Protein AF-M3USG7-F1 (afdb_monomer_lite)

Radius of gyration: 19.28 Å; chains: 1; bounding box: 71×44×49 Å

Organism: NCBI:txid885319

Sequence (280 aa):
MKFLIFFIFWTWSYKVYQYPKKVILVLLPHQLPQWETQKDVYLQTYLDYYSLLKTMSTMLSFKIDIGISFPDFYSSVQLTETQTFLNQVQRHSISSVIISNESNTTRLLSDISSFQHKLKSYQFAISLTKTVKNKCLGNCDDKTLAQLSQQTQKLKQEIPSFHGLIALDYRRFNKNPINIILDDVFAHYYESTDNAIDIILQTAKDHQSLSASFDVSEFGNSMYFQNCGFLGNILNKAYQQNITVNFIVNRTHWILSENSQLFVRFLEMFKMCIDSFELI

pLDDT: mean 75.57, std 14.93, range [31.14, 93.25]

Secondary structure (DSSP, 8-state):
-----------------SS-SEEEEE--GGG-TTHHHHHHHHHHHHHHHHHHHHHHHHHHT--SEEEEEEEGGGTT-EEETTEEHHHHHHHTT-EEEEEE----HHHHHHHHHHHTTT-SSEEEEE--PBPTTS-BS----HHHHHHHHHHHHHHHHH-TTEEEEEES-HHHHHHS------SEEEPPTT--SHHHHHHHHHHHHHTT-SEEEEE-GGGGGSHHHHT-HHHHHHHHHHHHTT-EEEEEEE-HHHHHTT-HHHHHHHHHHHHHHHHHHHT-

Foldseek 3Di:
DDDDDDPPPPPPPPDADLFFAAEEEEEDQVLDPPCVPCVLVLLVVSVVVLVVLVVLCVVLVPNHAYAYEYELVQQQCDNDPPDGSLQVCQVVLGEYEYEALEQDLVVVVVSLVVCLVSHQAYEYEYFQDQDPVRNGSYDHDLVSQLVQQVVQVVCVVVRVRYPYYEYQDLVVCLVDLRQGAHQEYEHDQPDQDLVSLVSQLVSCVSNVYQEYEYEPAVVLPDPCLVVLVSVSSSSVVCVVSNHHYYYYHHCSVVVVVVDVPSVVSSSVSVSVSSVVSVVD

Structure (mmCIF, N/CA/C/O backbone):
data_AF-M3USG7-F1
#
_entry.id   AF-M3USG7-F1
#
loop_
_atom_site.group_PDB
_atom_site.id
_atom_site.type_symbol
_atom_site.label_atom_id
_atom_site.label_alt_id
_atom_site.label_comp_id
_atom_site.label_asym_id
_atom_site.label_entity_id
_atom_site.label_seq_id
_atom_site.pdbx_PDB_ins_code
_atom_site.Cartn_x
_atom_site.Cartn_y
_atom_site.Cartn_z
_atom_site.occupancy
_atom_site.B_iso_or_equiv
_atom_site.auth_seq_id
_atom_site.auth_comp_id
_atom_site.auth_asym_id
_atom_site.auth_atom_id
_atom_site.pdbx_PDB_model_num
ATOM 1 N N . MET A 1 1 ? -47.109 10.459 28.748 1.00 35.56 1 MET A N 1
ATOM 2 C CA . MET A 1 1 ? -46.148 10.742 27.658 1.00 35.56 1 MET A CA 1
ATOM 3 C C . MET A 1 1 ? -45.118 9.626 27.609 1.00 35.56 1 MET A C 1
ATOM 5 O O . MET A 1 1 ? -44.353 9.500 28.553 1.00 35.56 1 MET A O 1
ATOM 9 N N . LYS A 1 2 ? -45.126 8.786 26.566 1.00 31.14 2 LYS A N 1
ATOM 10 C CA . LYS A 1 2 ? -44.041 7.828 26.299 1.00 31.14 2 LYS A CA 1
ATOM 11 C C . LYS A 1 2 ? -43.105 8.471 25.276 1.00 31.14 2 LYS A C 1
ATOM 13 O O . LYS A 1 2 ? -43.540 8.758 24.166 1.00 31.14 2 LYS A O 1
ATOM 18 N N . PHE A 1 3 ? -41.864 8.738 25.671 1.00 34.44 3 PHE A N 1
ATOM 19 C CA . PHE A 1 3 ? -40.803 9.166 24.762 1.00 34.44 3 PHE A CA 1
ATOM 20 C C . PHE A 1 3 ? -40.373 7.958 23.922 1.00 34.44 3 PHE A C 1
ATOM 22 O O . PHE A 1 3 ? -39.821 7.000 24.460 1.00 34.44 3 PHE A O 1
ATOM 29 N N . LEU A 1 4 ? -40.655 7.986 22.619 1.00 33.16 4 LEU A N 1
ATOM 30 C CA . LEU A 1 4 ? -40.044 7.076 21.653 1.00 33.16 4 LEU A CA 1
ATOM 31 C C . LEU A 1 4 ? -38.731 7.719 21.193 1.00 33.16 4 LEU A C 1
ATOM 33 O O . LEU A 1 4 ? -38.747 8.738 20.505 1.00 33.16 4 LEU A O 1
ATOM 37 N N . ILE A 1 5 ? -37.598 7.148 21.595 1.00 42.31 5 ILE A N 1
ATOM 38 C CA . ILE A 1 5 ? -36.287 7.520 21.058 1.00 42.31 5 ILE A CA 1
ATOM 39 C C . ILE A 1 5 ? -36.105 6.733 19.758 1.00 42.31 5 ILE A C 1
ATOM 41 O O . ILE A 1 5 ? -35.917 5.518 19.780 1.00 42.31 5 ILE A O 1
ATOM 45 N N . PHE A 1 6 ? -36.197 7.422 18.620 1.00 34.28 6 PHE A N 1
ATOM 46 C CA . PHE A 1 6 ? -35.797 6.880 17.324 1.00 34.28 6 PHE A CA 1
ATOM 47 C C . PHE A 1 6 ? -34.267 6.866 17.253 1.00 34.28 6 PHE A C 1
ATOM 49 O O . PHE A 1 6 ? -33.635 7.902 17.053 1.00 34.28 6 PHE A O 1
ATOM 56 N N . PHE A 1 7 ? -33.664 5.689 17.408 1.00 34.84 7 PHE A N 1
ATOM 57 C CA . PHE A 1 7 ? -32.278 5.473 17.005 1.00 34.84 7 PHE A CA 1
ATOM 58 C C . PHE A 1 7 ? -32.235 5.402 15.478 1.00 34.84 7 PHE A C 1
ATOM 60 O O . PHE A 1 7 ? -32.532 4.368 14.881 1.00 34.84 7 PHE A O 1
ATOM 67 N N . ILE A 1 8 ? -31.887 6.514 14.832 1.00 36.91 8 ILE A N 1
ATOM 68 C CA . ILE A 1 8 ? -31.495 6.497 13.424 1.00 36.91 8 ILE A CA 1
ATOM 69 C C . ILE A 1 8 ? -30.095 5.881 13.382 1.00 36.91 8 ILE A C 1
ATOM 71 O O . ILE A 1 8 ? -29.097 6.562 13.612 1.00 36.91 8 ILE A O 1
ATOM 75 N N . PHE A 1 9 ? -30.016 4.577 13.115 1.00 34.72 9 PHE A N 1
ATOM 76 C CA . PHE A 1 9 ? -28.761 3.952 12.720 1.00 34.72 9 PHE A CA 1
ATOM 77 C C . PHE A 1 9 ? -28.384 4.502 11.342 1.00 34.72 9 PHE A C 1
ATOM 79 O O . PHE A 1 9 ? -28.921 4.083 10.320 1.00 34.72 9 PHE A O 1
ATOM 86 N N . TRP A 1 10 ? -27.466 5.468 11.311 1.00 32.91 10 TRP A N 1
ATOM 87 C CA . TRP A 1 10 ? -26.717 5.805 10.104 1.00 32.91 10 TRP A CA 1
ATOM 88 C C . TRP A 1 10 ? -25.809 4.615 9.777 1.00 32.91 10 TRP A C 1
ATOM 90 O O . TRP A 1 10 ? -24.640 4.574 10.155 1.00 32.91 10 TRP A O 1
ATOM 100 N N . THR A 1 11 ? -26.349 3.602 9.103 1.00 35.50 11 THR A N 1
ATOM 101 C CA . THR A 1 11 ? -25.512 2.600 8.449 1.00 35.50 11 THR A CA 1
ATOM 102 C C . THR A 1 11 ? -24.833 3.309 7.286 1.00 35.50 11 THR A C 1
ATOM 104 O O . THR A 1 11 ? -25.466 3.569 6.262 1.00 35.50 11 THR A O 1
ATOM 107 N N . TRP A 1 12 ? -23.560 3.675 7.443 1.00 37.16 12 TRP A N 1
ATOM 108 C CA . TRP A 1 12 ? -22.722 3.991 6.292 1.00 37.16 12 TRP A CA 1
ATOM 109 C C . TRP A 1 12 ? -22.790 2.781 5.361 1.00 37.16 12 TRP A C 1
ATOM 111 O O . TRP A 1 12 ? -22.301 1.706 5.702 1.00 37.16 12 TRP A O 1
ATOM 121 N N . SER A 1 13 ? -23.467 2.922 4.222 1.00 40.91 13 SER A N 1
ATOM 122 C CA . SER A 1 13 ? -23.524 1.867 3.219 1.00 40.91 13 SER A CA 1
ATOM 123 C C . SER A 1 13 ? -22.123 1.719 2.637 1.00 40.91 13 SER A C 1
ATOM 125 O O . SER A 1 13 ? -21.721 2.489 1.760 1.00 40.91 13 SER A O 1
ATOM 127 N N . TYR A 1 14 ? -21.351 0.777 3.166 1.00 49.16 14 TYR A N 1
ATOM 128 C CA . TYR A 1 14 ? -20.067 0.424 2.594 1.00 49.16 14 TYR A CA 1
ATOM 129 C C . TYR A 1 14 ? -20.336 -0.293 1.270 1.00 49.16 14 TYR A C 1
ATOM 131 O O . TYR A 1 14 ? -20.851 -1.409 1.248 1.00 49.16 14 TYR A O 1
ATOM 139 N N . LYS A 1 15 ? -20.078 0.391 0.152 1.00 57.06 15 LYS A N 1
ATOM 140 C CA . LYS A 1 15 ? -20.208 -0.209 -1.176 1.00 57.06 15 LYS A CA 1
ATOM 141 C C . LYS A 1 15 ? -18.967 -1.048 -1.447 1.00 57.06 15 LYS A C 1
ATOM 143 O O . LYS A 1 15 ? -17.874 -0.500 -1.559 1.00 57.06 15 LYS A O 1
ATOM 148 N N . VAL A 1 16 ? -19.163 -2.357 -1.541 1.00 58.47 16 VAL A N 1
ATOM 149 C CA . VAL A 1 16 ? -18.157 -3.297 -2.038 1.00 58.47 16 VAL A CA 1
ATOM 150 C C . VAL A 1 16 ? -18.291 -3.349 -3.552 1.00 58.47 16 VAL A C 1
ATOM 152 O O . VAL A 1 16 ? -19.398 -3.449 -4.084 1.00 58.47 16 VAL A O 1
ATOM 155 N N . TYR A 1 17 ? -17.162 -3.254 -4.239 1.00 65.62 17 TYR A N 1
ATOM 156 C CA . TYR A 1 17 ? -17.094 -3.218 -5.692 1.00 65.62 17 TYR A CA 1
ATOM 157 C C . TYR A 1 17 ? -16.457 -4.509 -6.216 1.00 65.62 17 TYR A C 1
ATOM 159 O O . TYR A 1 17 ? -15.566 -5.056 -5.573 1.00 65.62 17 TYR A O 1
ATOM 167 N N . GLN A 1 18 ? -16.878 -4.978 -7.394 1.00 73.44 18 GLN A N 1
ATOM 168 C CA . GLN A 1 18 ? -16.210 -6.079 -8.116 1.00 73.44 18 GLN A CA 1
ATOM 169 C C . GLN A 1 18 ? -14.931 -5.625 -8.843 1.00 73.44 18 GLN A C 1
ATOM 171 O O . GLN A 1 18 ? -14.376 -6.345 -9.666 1.00 73.44 18 GLN A O 1
ATOM 176 N N . TYR A 1 19 ? -14.447 -4.425 -8.531 1.00 76.31 19 TYR A N 1
ATOM 177 C CA . TYR A 1 19 ? -13.251 -3.815 -9.093 1.00 76.31 19 TYR A CA 1
ATOM 178 C C . TYR A 1 19 ? -12.378 -3.261 -7.955 1.00 76.31 19 TYR A C 1
ATOM 180 O O . TYR A 1 19 ? -12.887 -2.978 -6.863 1.00 76.31 19 TYR A O 1
ATOM 188 N N . PRO A 1 20 ? -11.059 -3.117 -8.168 1.00 82.50 20 PRO A N 1
ATOM 189 C CA . PRO A 1 20 ? -10.170 -2.607 -7.133 1.00 82.50 20 PRO A CA 1
ATOM 190 C C . PRO A 1 20 ? -10.472 -1.141 -6.815 1.00 82.50 20 PRO A C 1
ATOM 192 O O . PRO A 1 20 ? -10.669 -0.322 -7.709 1.00 82.50 20 PRO A O 1
ATOM 195 N N . LYS A 1 21 ? -10.446 -0.780 -5.533 1.00 85.75 21 LYS A N 1
ATOM 196 C CA . LYS A 1 21 ? -10.665 0.599 -5.082 1.00 85.75 21 LYS A CA 1
ATOM 197 C C . LYS A 1 21 ? -9.419 1.464 -5.229 1.00 85.75 21 LYS A C 1
ATOM 199 O O . LYS A 1 21 ? -9.538 2.640 -5.569 1.00 85.75 21 LYS A O 1
ATOM 204 N N . LYS A 1 22 ? -8.238 0.904 -4.951 1.00 87.81 22 LYS A N 1
ATOM 205 C CA . LYS A 1 22 ? -6.969 1.639 -4.961 1.00 87.81 22 LYS A CA 1
ATOM 206 C C . LYS A 1 22 ? -5.850 0.841 -5.620 1.00 87.81 22 LYS A C 1
ATOM 208 O O . LYS A 1 22 ? -5.755 -0.367 -5.423 1.00 87.81 22 LYS A O 1
ATOM 213 N N . VAL A 1 23 ? -4.959 1.536 -6.323 1.00 87.94 23 VAL A N 1
ATOM 214 C CA . VAL A 1 23 ? -3.619 1.052 -6.676 1.00 87.94 23 VAL A CA 1
ATOM 215 C C . VAL A 1 23 ? -2.588 1.781 -5.824 1.00 87.94 23 VAL A C 1
ATOM 217 O O . VAL A 1 23 ? -2.561 3.011 -5.763 1.00 87.94 23 VAL A O 1
ATOM 220 N N . ILE A 1 24 ? -1.730 1.020 -5.155 1.00 88.12 24 ILE A N 1
ATOM 221 C CA . ILE A 1 24 ? -0.694 1.527 -4.262 1.00 88.12 24 ILE A CA 1
ATOM 222 C C . ILE A 1 24 ? 0.658 1.191 -4.874 1.00 88.12 24 ILE A C 1
ATOM 224 O O . ILE A 1 24 ? 1.075 0.033 -4.889 1.00 88.12 24 ILE A O 1
ATOM 228 N N . LEU A 1 25 ? 1.353 2.212 -5.368 1.00 88.44 25 LEU A N 1
ATOM 229 C CA . LEU A 1 25 ? 2.747 2.062 -5.762 1.00 88.44 25 LEU A CA 1
ATOM 230 C C . LEU A 1 25 ? 3.586 1.928 -4.487 1.00 88.44 25 LEU A C 1
ATOM 232 O O . LEU A 1 25 ? 3.384 2.688 -3.547 1.00 88.44 25 LEU A O 1
ATOM 236 N N . VAL A 1 26 ? 4.498 0.967 -4.427 1.00 85.19 26 VAL A N 1
ATOM 237 C CA . VAL A 1 26 ? 5.338 0.727 -3.246 1.00 85.19 26 VAL A CA 1
ATOM 238 C C . VAL A 1 26 ? 6.809 0.875 -3.614 1.00 85.19 26 VAL A C 1
ATOM 240 O O . VAL A 1 26 ? 7.235 0.394 -4.665 1.00 85.19 26 VAL A O 1
ATOM 243 N N . LEU A 1 27 ? 7.593 1.479 -2.716 1.00 79.88 27 LEU A N 1
ATOM 244 C CA . LEU A 1 27 ? 9.053 1.500 -2.783 1.00 79.88 27 LEU A CA 1
ATOM 245 C C . LEU A 1 27 ? 9.665 0.976 -1.481 1.00 79.88 27 LEU A C 1
ATOM 247 O O . LEU A 1 27 ? 9.416 1.537 -0.413 1.00 79.88 27 LEU A O 1
ATOM 251 N N . LEU A 1 28 ? 10.496 -0.070 -1.568 1.00 72.12 28 LEU A N 1
ATOM 252 C CA . LEU A 1 28 ? 11.171 -0.663 -0.410 1.00 72.12 28 LEU A CA 1
ATOM 253 C C . LEU A 1 28 ? 12.713 -0.604 -0.540 1.00 72.12 28 LEU A C 1
ATOM 255 O O . LEU A 1 28 ? 13.277 -1.190 -1.462 1.00 72.12 28 LEU A O 1
ATOM 259 N N . PRO A 1 29 ? 13.423 0.025 0.416 1.00 56.59 29 PRO A N 1
ATOM 260 C CA . PRO A 1 29 ? 14.855 0.351 0.320 1.00 56.59 29 PRO A CA 1
ATOM 261 C C . PRO A 1 29 ? 15.771 -0.855 0.361 1.00 56.59 29 PRO A C 1
ATOM 263 O O . PRO A 1 29 ? 16.822 -0.858 -0.267 1.00 56.59 29 PRO A O 1
ATOM 266 N N . HIS A 1 30 ? 15.401 -1.882 1.129 1.00 58.00 30 HIS A N 1
ATOM 267 C CA . HIS A 1 30 ? 16.265 -3.034 1.400 1.00 58.00 30 HIS A CA 1
ATOM 268 C C . HIS A 1 30 ? 16.524 -3.908 0.162 1.00 58.00 30 HIS A C 1
ATOM 270 O O . HIS A 1 30 ? 17.233 -4.907 0.254 1.00 58.00 30 HIS A O 1
ATOM 276 N N . GLN A 1 31 ? 15.950 -3.529 -0.977 1.00 61.31 31 GLN A N 1
ATOM 277 C CA . GLN A 1 31 ? 16.103 -4.180 -2.266 1.00 61.31 31 GLN A CA 1
ATOM 278 C C . GLN A 1 31 ? 16.852 -3.300 -3.291 1.00 61.31 31 GLN A C 1
ATOM 280 O O . GLN A 1 31 ? 17.130 -3.783 -4.383 1.00 61.31 31 GLN A O 1
ATOM 285 N N . LEU A 1 32 ? 17.203 -2.044 -2.970 1.00 71.25 32 LEU A N 1
ATOM 286 C CA . LEU A 1 32 ? 17.876 -1.132 -3.904 1.00 71.25 32 LEU A CA 1
ATOM 287 C C . LEU A 1 32 ? 19.402 -1.114 -3.665 1.00 71.25 32 LEU A C 1
ATOM 289 O O . LEU A 1 32 ? 19.845 -0.749 -2.571 1.00 71.25 32 LEU A O 1
ATOM 293 N N . PRO A 1 33 ? 20.232 -1.498 -4.654 1.00 78.69 33 PRO A N 1
ATOM 294 C CA . PRO A 1 33 ? 21.679 -1.390 -4.558 1.00 78.69 33 PRO A CA 1
ATOM 295 C C . PRO A 1 33 ? 22.071 0.085 -4.458 1.00 78.69 33 PRO A C 1
ATOM 297 O O . PRO A 1 33 ? 21.367 0.954 -4.950 1.00 78.69 33 PRO A O 1
ATOM 300 N N . GLN A 1 34 ? 23.198 0.378 -3.805 1.00 84.38 34 GLN A N 1
ATOM 301 C CA . GLN A 1 34 ? 23.750 1.741 -3.737 1.00 84.38 34 GLN A CA 1
ATOM 302 C C . GLN A 1 34 ? 22.799 2.808 -3.146 1.00 84.38 34 GLN A C 1
ATOM 304 O O . GLN A 1 34 ? 23.004 3.998 -3.377 1.00 84.38 34 GLN A O 1
ATOM 309 N N . TRP A 1 35 ? 21.800 2.408 -2.341 1.00 84.50 35 TRP A N 1
ATOM 310 C CA . TRP A 1 35 ? 20.831 3.318 -1.709 1.00 84.50 35 TRP A CA 1
ATOM 311 C C . TRP A 1 35 ? 21.485 4.551 -1.069 1.00 84.50 35 TRP A C 1
ATOM 313 O O . TRP A 1 35 ? 21.070 5.673 -1.338 1.00 84.50 35 TRP A O 1
ATOM 323 N N . GLU A 1 36 ? 22.545 4.367 -0.280 1.00 84.44 36 GLU A N 1
ATOM 324 C CA . GLU A 1 36 ? 23.211 5.471 0.428 1.00 84.44 36 GLU A CA 1
ATOM 325 C C . GLU A 1 36 ? 23.701 6.591 -0.501 1.00 84.44 36 GLU A C 1
ATOM 327 O O . GLU A 1 36 ? 23.676 7.761 -0.121 1.00 84.44 36 GLU A O 1
ATOM 332 N N . THR A 1 37 ? 24.102 6.236 -1.723 1.00 87.56 37 THR A N 1
ATOM 333 C CA . THR A 1 37 ? 24.668 7.153 -2.722 1.00 87.56 37 THR A CA 1
ATOM 334 C C . THR A 1 37 ? 23.695 7.548 -3.833 1.00 87.56 37 THR A C 1
ATOM 336 O O . THR A 1 37 ? 24.055 8.390 -4.646 1.00 87.56 37 THR A O 1
ATOM 339 N N . GLN A 1 38 ? 22.518 6.921 -3.926 1.00 86.81 38 GLN A N 1
ATOM 340 C CA . GLN A 1 38 ? 21.562 7.098 -5.038 1.00 86.81 38 GLN A CA 1
ATOM 341 C C . GLN A 1 38 ? 20.112 7.338 -4.570 1.00 86.81 38 GLN A C 1
ATOM 343 O O . GLN A 1 38 ? 19.181 7.343 -5.374 1.00 86.81 38 GLN A O 1
ATOM 348 N N . LYS A 1 39 ? 19.881 7.497 -3.260 1.00 87.31 39 LYS A N 1
ATOM 349 C CA . LYS A 1 39 ? 18.538 7.644 -2.669 1.00 87.31 39 LYS A CA 1
ATOM 350 C C . LYS A 1 39 ? 17.704 8.763 -3.290 1.00 87.31 39 LYS A C 1
ATOM 352 O O . LYS A 1 39 ? 16.506 8.581 -3.467 1.00 87.31 39 LYS A O 1
ATOM 357 N N . ASP A 1 40 ? 18.309 9.896 -3.616 1.00 87.12 40 ASP A N 1
ATOM 358 C CA . ASP A 1 40 ? 17.653 11.039 -4.253 1.00 87.12 40 ASP A CA 1
ATOM 359 C C . ASP A 1 40 ? 17.150 10.678 -5.655 1.00 87.12 40 ASP A C 1
ATOM 361 O O . ASP A 1 40 ? 15.969 10.873 -5.948 1.00 87.12 40 ASP A O 1
ATOM 365 N N . VAL A 1 41 ? 17.995 10.042 -6.471 1.00 87.12 41 VAL A N 1
ATOM 366 C CA . VAL A 1 41 ? 17.634 9.558 -7.812 1.00 87.12 41 VAL A CA 1
ATOM 367 C C . VAL A 1 41 ? 16.508 8.527 -7.734 1.00 87.12 41 VAL A C 1
ATOM 369 O O . VAL A 1 41 ? 15.524 8.625 -8.471 1.00 87.12 41 VAL A O 1
ATOM 372 N N . TYR A 1 42 ? 16.600 7.559 -6.817 1.00 88.00 42 TYR A N 1
ATOM 373 C CA . TYR A 1 42 ? 15.567 6.532 -6.655 1.00 88.00 42 TYR A CA 1
ATOM 374 C C . TYR A 1 42 ? 14.227 7.107 -6.204 1.00 88.00 42 TYR A C 1
ATOM 376 O O . TYR A 1 42 ? 13.184 6.727 -6.739 1.00 88.00 42 TYR A O 1
ATOM 384 N N . LEU A 1 43 ? 14.241 8.029 -5.242 1.00 89.38 43 LEU A N 1
ATOM 385 C CA . LEU A 1 43 ? 13.025 8.661 -4.742 1.00 89.38 43 LEU A CA 1
ATOM 386 C C . LEU A 1 43 ? 12.401 9.602 -5.775 1.00 89.38 43 LEU A C 1
ATOM 388 O O . LEU A 1 43 ? 11.177 9.625 -5.894 1.00 89.38 43 LEU A O 1
ATOM 392 N N . GLN A 1 44 ? 13.208 10.326 -6.554 1.00 88.19 44 GLN A N 1
ATOM 393 C CA . GLN A 1 44 ? 12.700 11.146 -7.653 1.00 88.19 44 GLN A CA 1
ATOM 394 C C . GLN A 1 44 ? 12.071 10.270 -8.741 1.00 88.19 44 GLN A C 1
ATOM 396 O O . GLN A 1 44 ? 10.914 10.471 -9.099 1.00 88.19 44 GLN A O 1
ATOM 401 N N . THR A 1 45 ? 12.777 9.220 -9.166 1.00 87.00 45 THR A N 1
ATOM 402 C CA . THR A 1 45 ? 12.269 8.241 -10.138 1.00 87.00 45 THR A CA 1
ATOM 403 C C . THR A 1 45 ? 10.942 7.643 -9.668 1.00 87.00 45 THR A C 1
ATOM 405 O O . THR A 1 45 ? 9.992 7.514 -10.436 1.00 87.00 45 THR A O 1
ATOM 408 N N . TYR A 1 46 ? 10.830 7.313 -8.382 1.00 88.81 46 TYR A N 1
ATOM 409 C CA . TYR A 1 46 ? 9.594 6.810 -7.793 1.00 88.81 46 TYR A CA 1
ATOM 410 C C . TYR A 1 46 ? 8.416 7.794 -7.905 1.00 88.81 46 TYR A C 1
ATOM 412 O O . TYR A 1 46 ? 7.307 7.380 -8.257 1.00 88.81 46 TYR A O 1
ATOM 420 N N . LEU A 1 47 ? 8.648 9.090 -7.674 1.00 89.06 47 LEU A N 1
ATOM 421 C CA . LEU A 1 47 ? 7.634 10.137 -7.860 1.00 89.06 47 LEU A CA 1
ATOM 422 C C . LEU A 1 47 ? 7.258 10.332 -9.335 1.00 89.06 47 LEU A C 1
ATOM 424 O O . LEU A 1 47 ? 6.084 10.575 -9.641 1.00 89.06 47 LEU A O 1
ATOM 428 N N . ASP A 1 48 ? 8.212 10.172 -10.250 1.00 86.88 48 ASP A N 1
ATOM 429 C CA . ASP A 1 48 ? 7.959 10.234 -11.690 1.00 86.88 48 ASP A CA 1
ATOM 430 C C . ASP A 1 48 ? 7.047 9.075 -12.128 1.00 86.88 48 ASP A C 1
ATOM 432 O O . ASP A 1 48 ? 6.073 9.281 -12.854 1.00 86.88 48 ASP A O 1
ATOM 436 N N . TYR A 1 49 ? 7.274 7.865 -11.604 1.00 85.75 49 TYR A N 1
ATOM 437 C CA . TYR A 1 49 ? 6.405 6.709 -11.851 1.00 85.75 49 TYR A CA 1
ATOM 438 C C . TYR A 1 49 ? 5.011 6.852 -11.246 1.00 85.75 49 TYR A C 1
ATOM 440 O O . TYR A 1 49 ? 4.032 6.458 -11.881 1.00 85.75 49 TYR A O 1
ATOM 448 N N . TYR A 1 50 ? 4.892 7.437 -10.053 1.00 89.06 50 TYR A N 1
ATOM 449 C CA . TYR A 1 50 ? 3.583 7.803 -9.512 1.00 89.06 50 TYR A CA 1
ATOM 450 C C . TYR A 1 50 ? 2.860 8.791 -10.442 1.00 89.06 50 TYR A C 1
ATOM 452 O O . TYR A 1 50 ? 1.675 8.619 -10.732 1.00 89.06 50 TYR A O 1
ATOM 460 N N . SER A 1 51 ? 3.569 9.802 -10.946 1.00 87.94 51 SER A N 1
ATOM 461 C CA . SER A 1 51 ? 3.003 10.804 -11.855 1.00 87.94 51 SER A CA 1
ATOM 462 C C . SER A 1 51 ? 2.563 10.184 -13.183 1.00 87.94 51 SER A C 1
ATOM 464 O O . SER A 1 51 ? 1.486 10.509 -13.690 1.00 87.94 51 SER A O 1
ATOM 466 N N . LEU A 1 52 ? 3.342 9.235 -13.710 1.00 85.19 52 LEU A N 1
ATOM 467 C CA . LEU A 1 52 ? 2.979 8.435 -14.876 1.00 85.19 52 LEU A CA 1
ATOM 468 C C . LEU A 1 52 ? 1.724 7.596 -14.610 1.00 85.19 52 LEU A C 1
ATOM 470 O O . LEU A 1 52 ? 0.775 7.677 -15.384 1.00 85.19 52 LEU A O 1
ATOM 474 N N . LEU A 1 53 ? 1.675 6.858 -13.496 1.00 85.19 53 LEU A N 1
ATOM 475 C CA . LEU A 1 53 ? 0.512 6.058 -13.099 1.00 85.19 53 LEU A CA 1
ATOM 476 C C . LEU A 1 53 ? -0.749 6.924 -12.971 1.00 85.19 53 LEU A C 1
ATOM 478 O O . LEU A 1 53 ? -1.802 6.563 -13.491 1.00 85.19 53 LEU A O 1
ATOM 482 N N . LYS A 1 54 ? -0.639 8.104 -12.351 1.00 87.12 54 LYS A N 1
ATOM 483 C CA . LYS A 1 54 ? -1.737 9.076 -12.235 1.00 87.12 54 LYS A CA 1
ATOM 484 C C . LYS A 1 54 ? -2.210 9.595 -13.589 1.00 87.12 54 LYS A C 1
ATOM 486 O O . LYS A 1 54 ? -3.415 9.703 -13.828 1.00 87.12 54 LYS A O 1
ATOM 491 N N . THR A 1 55 ? -1.273 9.894 -14.481 1.00 86.00 55 THR A N 1
ATOM 492 C CA . THR A 1 55 ? -1.581 10.370 -15.834 1.00 86.00 55 THR A CA 1
ATOM 493 C C . THR A 1 55 ? -2.280 9.280 -16.634 1.00 86.00 55 THR A C 1
ATOM 495 O O . THR A 1 55 ? -3.366 9.510 -17.158 1.00 86.00 55 THR A O 1
ATOM 498 N N . MET A 1 56 ? -1.719 8.069 -16.646 1.00 79.81 56 MET A N 1
ATOM 499 C CA . MET A 1 56 ? -2.310 6.915 -17.319 1.00 79.81 56 MET A CA 1
ATOM 500 C C . MET A 1 56 ? -3.678 6.575 -16.744 1.00 79.81 56 MET A C 1
ATOM 502 O O . MET A 1 56 ? -4.600 6.327 -17.501 1.00 79.81 56 MET A O 1
ATOM 506 N N . SER A 1 57 ? -3.865 6.655 -15.430 1.00 79.81 57 SER A N 1
ATOM 507 C CA . SER A 1 57 ? -5.175 6.461 -14.808 1.00 79.81 57 SER A CA 1
ATOM 508 C C . SER A 1 57 ? -6.216 7.462 -15.252 1.00 79.81 57 SER A C 1
ATOM 510 O O . SER A 1 57 ? -7.368 7.088 -15.450 1.00 79.81 57 SER A O 1
ATOM 512 N N . THR A 1 58 ? -5.816 8.713 -15.453 1.00 82.12 58 THR A N 1
ATOM 513 C CA . THR A 1 58 ? -6.715 9.730 -15.998 1.00 82.12 58 THR A CA 1
ATOM 514 C C . THR A 1 58 ? -7.020 9.445 -17.469 1.00 82.12 58 THR A C 1
ATOM 516 O O . THR A 1 58 ? -8.181 9.429 -17.858 1.00 82.12 58 THR A O 1
ATOM 519 N N . MET A 1 59 ? -5.995 9.161 -18.279 1.00 76.81 59 MET A N 1
ATOM 520 C CA . MET A 1 59 ? -6.142 8.907 -19.720 1.00 76.81 59 MET A CA 1
ATOM 521 C C . MET A 1 59 ? -6.952 7.646 -20.017 1.00 76.81 59 MET A C 1
ATOM 523 O O . MET A 1 59 ? -7.786 7.633 -20.916 1.00 76.81 59 MET A O 1
ATOM 527 N N . LEU A 1 60 ? -6.717 6.591 -19.246 1.00 68.69 60 LEU A N 1
ATOM 528 C CA . LEU A 1 60 ? -7.397 5.312 -19.371 1.00 68.69 60 LEU A CA 1
ATOM 529 C C . LEU A 1 60 ? -8.763 5.335 -18.666 1.00 68.69 60 LEU A C 1
ATOM 531 O O . LEU A 1 60 ? -9.558 4.432 -18.872 1.00 68.69 60 LEU A O 1
ATOM 535 N N . SER A 1 61 ? -9.102 6.374 -17.897 1.00 70.62 61 SER A N 1
ATOM 536 C CA . SER A 1 61 ? -10.348 6.447 -17.115 1.00 70.62 61 SER A CA 1
ATOM 537 C C . SER A 1 61 ? -10.480 5.336 -16.064 1.00 70.62 61 SER A C 1
ATOM 539 O O . SER A 1 61 ? -11.553 4.766 -15.875 1.00 70.62 61 SER A O 1
ATOM 541 N N . PHE A 1 62 ? -9.393 5.023 -15.353 1.00 69.25 62 PHE A N 1
ATOM 542 C CA . PHE A 1 62 ? -9.469 4.192 -14.150 1.00 69.25 62 PHE A CA 1
ATOM 543 C C . PHE A 1 62 ? -10.327 4.899 -13.092 1.00 69.25 62 PHE A C 1
ATOM 545 O O . PHE A 1 62 ? -9.970 5.979 -12.622 1.00 69.25 62 PHE A O 1
ATOM 552 N N . LYS A 1 63 ? -11.424 4.273 -12.657 1.00 76.12 63 LYS A N 1
ATOM 553 C CA . LYS A 1 63 ? -12.201 4.705 -11.479 1.00 76.12 63 LYS A CA 1
ATOM 554 C C . LYS A 1 63 ? -11.553 4.211 -10.178 1.00 76.12 63 LYS A C 1
ATOM 556 O O . LYS A 1 63 ? -12.219 3.634 -9.324 1.00 76.12 63 LYS A O 1
ATOM 561 N N . ILE A 1 64 ? -10.240 4.387 -10.065 1.00 80.19 64 ILE A N 1
ATOM 562 C CA . ILE A 1 64 ? -9.413 3.795 -9.013 1.00 80.19 64 ILE A CA 1
ATOM 563 C C . ILE A 1 64 ? -8.569 4.896 -8.382 1.00 80.19 64 ILE A C 1
ATOM 565 O O . ILE A 1 64 ? -7.954 5.699 -9.084 1.00 80.19 64 ILE A O 1
ATOM 569 N N . ASP A 1 65 ? -8.506 4.915 -7.055 1.00 86.12 65 ASP A N 1
ATOM 570 C CA . ASP A 1 65 ? -7.620 5.820 -6.334 1.00 86.12 65 ASP A CA 1
ATOM 571 C C . ASP A 1 65 ? -6.159 5.393 -6.516 1.00 86.12 65 ASP A C 1
ATOM 573 O O . ASP A 1 65 ? -5.830 4.208 -6.488 1.00 86.12 65 ASP A O 1
ATOM 577 N N . ILE A 1 66 ? -5.243 6.352 -6.639 1.00 88.12 66 ILE A N 1
ATOM 578 C CA . ILE A 1 66 ? -3.807 6.057 -6.686 1.00 88.12 66 ILE A CA 1
ATOM 579 C C . ILE A 1 66 ? -3.142 6.602 -5.437 1.00 88.12 66 ILE A C 1
ATOM 581 O O . ILE A 1 66 ? -3.310 7.768 -5.073 1.00 88.12 66 ILE A O 1
ATOM 585 N N . GLY A 1 67 ? -2.350 5.755 -4.792 1.00 90.50 67 GLY A N 1
ATOM 586 C CA . GLY A 1 67 ? -1.492 6.161 -3.695 1.00 90.50 67 GLY A CA 1
ATOM 587 C C . GLY A 1 67 ? -0.073 5.643 -3.827 1.00 90.50 67 GLY A C 1
ATOM 588 O O . GLY A 1 67 ? 0.258 4.869 -4.724 1.00 90.50 67 GLY A O 1
ATOM 589 N N . ILE A 1 68 ? 0.748 6.070 -2.878 1.00 91.19 68 ILE A N 1
ATOM 590 C CA . ILE A 1 68 ? 2.101 5.559 -2.685 1.00 91.19 68 ILE A CA 1
ATOM 591 C C . ILE A 1 68 ? 2.225 4.922 -1.308 1.00 91.19 68 ILE A C 1
ATOM 593 O O . ILE A 1 68 ? 1.507 5.285 -0.376 1.00 91.19 68 ILE A O 1
ATOM 597 N N . SER A 1 69 ? 3.177 4.015 -1.159 1.00 88.88 69 SER A N 1
ATOM 598 C CA . SER A 1 69 ? 3.623 3.512 0.129 1.00 88.88 69 SER A CA 1
ATOM 599 C C . SER A 1 69 ? 5.132 3.606 0.244 1.00 88.88 69 SER A C 1
ATOM 601 O O . SER A 1 69 ? 5.857 3.331 -0.715 1.00 88.88 69 SER A O 1
ATOM 603 N N . PHE A 1 70 ? 5.610 4.036 1.406 1.00 86.75 70 PHE A N 1
ATOM 604 C CA . PHE A 1 70 ? 7.031 4.239 1.637 1.00 86.75 70 PHE A CA 1
ATOM 605 C C . PHE A 1 70 ? 7.382 4.160 3.128 1.00 86.75 70 PHE A C 1
ATOM 607 O O . PHE A 1 70 ? 6.551 4.522 3.963 1.00 86.75 70 PHE A O 1
ATOM 614 N N . PRO A 1 71 ? 8.606 3.726 3.480 1.00 85.62 71 PRO A N 1
ATOM 615 C CA . PRO A 1 71 ? 9.110 3.803 4.845 1.00 85.62 71 PRO A CA 1
ATOM 616 C C . PRO A 1 71 ? 9.155 5.222 5.406 1.00 85.62 71 PRO A C 1
ATOM 618 O O . PRO A 1 71 ? 9.582 6.151 4.723 1.00 85.62 71 PRO A O 1
ATOM 621 N N . ASP A 1 72 ? 8.787 5.372 6.673 1.00 85.25 72 ASP A N 1
ATOM 622 C CA . ASP A 1 72 ? 8.802 6.631 7.424 1.00 85.25 72 ASP A CA 1
ATOM 623 C C . ASP A 1 72 ? 10.106 7.428 7.262 1.00 85.25 72 ASP A C 1
ATOM 625 O O . ASP A 1 72 ? 10.061 8.636 7.021 1.00 85.25 72 ASP A O 1
ATOM 629 N N . PHE A 1 73 ? 11.258 6.764 7.288 1.00 84.81 73 PHE A N 1
ATOM 630 C CA . PHE A 1 73 ? 12.567 7.400 7.167 1.00 84.81 73 PHE A CA 1
ATOM 631 C C . PHE A 1 73 ? 12.848 8.022 5.792 1.00 84.81 73 PHE A C 1
ATOM 633 O O . PHE A 1 73 ? 13.757 8.841 5.677 1.00 84.81 73 PHE A O 1
ATOM 640 N N . TYR A 1 74 ? 12.078 7.694 4.748 1.00 88.06 74 TYR A N 1
ATOM 641 C CA . TYR A 1 74 ? 12.170 8.414 3.473 1.00 88.06 74 TYR A CA 1
ATOM 642 C C . TYR A 1 74 ? 11.666 9.846 3.597 1.00 88.06 74 TYR A C 1
ATOM 644 O O . TYR A 1 74 ? 12.133 10.719 2.874 1.00 88.06 74 TYR A O 1
ATOM 652 N N . SER A 1 75 ? 10.753 10.107 4.534 1.00 89.31 75 SER A N 1
ATOM 653 C CA . SER A 1 75 ? 10.092 11.403 4.694 1.00 89.31 75 SER A CA 1
ATOM 654 C C . SER A 1 75 ? 11.073 12.566 4.839 1.00 89.31 75 SER A C 1
ATOM 656 O O . SER A 1 75 ? 10.809 13.653 4.332 1.00 89.31 75 SER A O 1
ATOM 658 N N . SER A 1 76 ? 12.197 12.344 5.525 1.00 90.12 76 SER A N 1
ATOM 659 C CA . SER A 1 76 ? 13.207 13.365 5.814 1.00 90.12 76 SER A CA 1
ATOM 660 C C . SER A 1 76 ? 14.345 13.425 4.793 1.00 90.12 76 SER A C 1
ATOM 662 O O . SER A 1 76 ? 15.201 14.303 4.905 1.00 90.12 76 SER A O 1
ATOM 664 N N . VAL A 1 77 ? 14.377 12.533 3.796 1.00 91.06 77 VAL A N 1
ATOM 665 C CA . VAL A 1 77 ? 15.422 12.550 2.764 1.00 91.06 77 VAL A CA 1
ATOM 666 C C . VAL A 1 77 ? 15.276 13.818 1.927 1.00 91.06 77 VAL A C 1
ATOM 668 O O . VAL A 1 77 ? 14.207 14.092 1.382 1.00 91.06 77 VAL A O 1
ATOM 671 N N . GLN A 1 78 ? 16.352 14.598 1.835 1.00 91.69 78 GLN A N 1
ATOM 672 C CA . GLN A 1 78 ? 16.428 15.769 0.966 1.00 91.69 78 GLN A CA 1
ATOM 673 C C . GLN A 1 78 ? 16.577 15.320 -0.490 1.00 91.69 78 GLN A C 1
ATOM 675 O O . GLN A 1 78 ? 17.451 14.512 -0.795 1.00 91.69 78 GLN A O 1
ATOM 680 N N . LEU A 1 79 ? 15.712 15.836 -1.365 1.00 87.38 79 LEU A N 1
ATOM 681 C CA . LEU A 1 79 ? 15.802 15.645 -2.820 1.00 87.38 79 LEU A CA 1
ATOM 682 C C . LEU A 1 79 ? 16.420 16.868 -3.506 1.00 87.38 79 LEU A C 1
ATOM 684 O O . LEU A 1 79 ? 17.033 16.756 -4.559 1.00 87.38 79 LEU A O 1
ATOM 688 N N . THR A 1 80 ? 16.253 18.043 -2.900 1.00 85.56 80 THR A N 1
ATOM 689 C CA . THR A 1 80 ? 16.914 19.293 -3.285 1.00 85.56 80 THR A CA 1
ATOM 690 C C . THR A 1 80 ? 17.355 20.031 -2.022 1.00 85.56 80 THR A C 1
ATOM 692 O O . THR A 1 80 ? 16.969 19.652 -0.914 1.00 85.56 80 THR A O 1
ATOM 695 N N . GLU A 1 81 ? 18.103 21.127 -2.173 1.00 84.06 81 GLU A N 1
ATOM 696 C CA . GLU A 1 81 ? 18.551 21.967 -1.048 1.00 84.06 81 GLU A CA 1
ATOM 697 C C . GLU A 1 81 ? 17.402 22.473 -0.157 1.00 84.06 81 GLU A C 1
ATOM 699 O O . GLU A 1 81 ? 17.607 22.769 1.018 1.00 84.06 81 GLU A O 1
ATOM 704 N N . THR A 1 82 ? 16.183 22.570 -0.699 1.00 85.81 82 THR A N 1
ATOM 705 C CA . THR A 1 82 ? 15.030 23.170 -0.008 1.00 85.81 82 THR A CA 1
ATOM 706 C C . THR A 1 82 ? 13.859 22.214 0.200 1.00 85.81 82 THR A C 1
ATOM 708 O O . THR A 1 82 ? 12.898 22.580 0.877 1.00 85.81 82 THR A O 1
ATOM 711 N N . GLN A 1 83 ? 13.889 21.006 -0.373 1.00 89.00 83 GLN A N 1
ATOM 712 C CA . GLN A 1 83 ? 12.732 20.108 -0.375 1.00 89.00 83 GLN A CA 1
ATOM 713 C C . GLN A 1 83 ? 13.104 18.690 0.050 1.00 89.00 83 GLN A C 1
ATOM 715 O O . GLN A 1 83 ? 13.985 18.046 -0.523 1.00 89.00 83 GLN A O 1
ATOM 720 N N . THR A 1 84 ? 12.366 18.185 1.039 1.00 93.25 84 THR A N 1
ATOM 721 C CA . THR A 1 84 ? 12.378 16.764 1.400 1.00 93.25 84 THR A CA 1
ATOM 722 C C . THR A 1 84 ? 11.418 15.969 0.520 1.00 93.25 84 THR A C 1
ATOM 724 O O . THR A 1 84 ? 10.508 16.527 -0.102 1.00 93.25 84 THR A O 1
ATOM 727 N N . PHE A 1 85 ? 11.568 14.647 0.516 1.00 92.81 85 PHE A N 1
ATOM 728 C CA . PHE A 1 85 ? 10.623 13.736 -0.122 1.00 92.81 85 PHE A CA 1
ATOM 729 C C . PHE A 1 85 ? 9.187 13.971 0.368 1.00 92.81 85 PHE A C 1
ATOM 731 O O . PHE A 1 85 ? 8.267 14.094 -0.442 1.00 92.81 85 PHE A O 1
ATOM 738 N N . LEU A 1 86 ? 8.986 14.142 1.682 1.00 92.88 86 LEU A N 1
ATOM 739 C CA . LEU A 1 86 ? 7.657 14.400 2.237 1.00 92.88 86 LEU A CA 1
ATOM 740 C C . LEU A 1 86 ? 7.049 15.709 1.717 1.00 92.88 86 LEU A C 1
ATOM 742 O O . LEU A 1 86 ? 5.843 15.760 1.473 1.00 92.88 86 LEU A O 1
ATOM 746 N N . ASN A 1 87 ? 7.863 16.750 1.498 1.00 92.62 87 ASN A N 1
ATOM 747 C CA . ASN A 1 87 ? 7.373 18.000 0.913 1.00 92.62 87 ASN A CA 1
ATOM 748 C C . ASN A 1 87 ? 6.810 17.782 -0.500 1.00 92.62 87 ASN A C 1
ATOM 750 O O . ASN A 1 87 ? 5.779 18.371 -0.829 1.00 92.62 87 ASN A O 1
ATOM 754 N N . GLN A 1 88 ? 7.432 16.922 -1.316 1.00 90.44 88 GLN A N 1
ATOM 755 C CA . GLN A 1 88 ? 6.898 16.590 -2.643 1.00 90.44 88 GLN A CA 1
ATOM 756 C C . GLN A 1 88 ? 5.581 15.823 -2.540 1.00 90.44 88 GLN A C 1
ATOM 758 O O . GLN A 1 88 ? 4.591 16.194 -3.174 1.00 90.44 88 GLN A O 1
ATOM 763 N N . VAL A 1 89 ? 5.534 14.796 -1.689 1.00 92.06 89 VAL A N 1
ATOM 764 C CA . VAL A 1 89 ? 4.321 13.997 -1.456 1.00 92.06 89 VAL A CA 1
ATOM 765 C C . VAL A 1 89 ? 3.148 14.889 -1.030 1.00 92.06 89 VAL A C 1
ATOM 767 O O . VAL A 1 89 ? 2.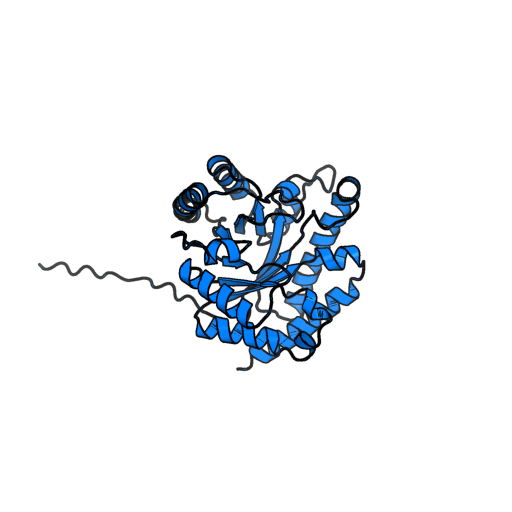045 14.789 -1.578 1.00 92.06 89 VAL A O 1
ATOM 770 N N . GLN A 1 90 ? 3.399 15.823 -0.109 1.00 90.88 90 GLN A N 1
ATOM 771 C CA . GLN A 1 90 ? 2.420 16.811 0.339 1.00 90.88 90 GLN A CA 1
ATOM 772 C C . GLN A 1 90 ? 1.952 17.718 -0.802 1.00 90.88 90 GLN A C 1
ATOM 774 O O . GLN A 1 90 ? 0.745 17.891 -0.999 1.00 90.88 90 GLN A O 1
ATOM 779 N N . ARG A 1 91 ? 2.890 18.293 -1.565 1.00 87.44 91 ARG A N 1
ATOM 780 C CA . ARG A 1 91 ? 2.597 19.219 -2.668 1.00 87.44 91 ARG A CA 1
ATOM 781 C C . ARG A 1 91 ? 1.669 18.586 -3.703 1.00 87.44 91 ARG A C 1
ATOM 783 O O . ARG A 1 91 ? 0.732 19.232 -4.166 1.00 87.44 91 ARG A O 1
ATOM 790 N N . HIS A 1 92 ? 1.881 17.310 -4.008 1.00 83.75 92 HIS A N 1
ATOM 791 C CA . HIS A 1 92 ? 1.066 16.556 -4.958 1.00 83.75 92 HIS A CA 1
ATOM 792 C C . HIS A 1 92 ? -0.215 15.961 -4.353 1.00 83.75 92 HIS A C 1
ATOM 794 O O . HIS A 1 92 ? -0.993 15.340 -5.081 1.00 83.75 92 HIS A O 1
ATOM 800 N N . SER A 1 93 ? -0.468 16.187 -3.054 1.00 85.94 93 SER A N 1
ATOM 801 C CA . SER A 1 93 ? -1.647 15.694 -2.327 1.00 85.94 93 SER A CA 1
ATOM 802 C C . SER A 1 93 ? -1.851 14.183 -2.495 1.00 85.94 93 SER A C 1
ATOM 804 O O . SER A 1 93 ? -2.966 13.724 -2.733 1.00 85.94 93 SER A O 1
ATOM 806 N N . ILE A 1 94 ? -0.762 13.416 -2.425 1.00 87.94 94 ILE A N 1
ATOM 807 C CA . ILE A 1 94 ? -0.774 11.977 -2.703 1.00 87.94 94 ILE A CA 1
ATOM 808 C C . ILE A 1 94 ? -1.320 11.210 -1.491 1.00 87.94 94 ILE A C 1
ATOM 810 O O . ILE A 1 94 ? -0.806 11.366 -0.380 1.00 87.94 94 ILE A O 1
ATOM 814 N N . SER A 1 95 ? -2.320 10.343 -1.695 1.00 89.88 95 SER A N 1
ATOM 815 C CA . SER A 1 95 ? -2.758 9.408 -0.649 1.00 89.88 95 SER A CA 1
ATOM 816 C C . SER A 1 95 ? -1.618 8.450 -0.316 1.00 89.88 95 SER A C 1
ATOM 818 O O . SER A 1 95 ? -1.102 7.764 -1.200 1.00 89.88 95 SER A O 1
ATOM 820 N N . SER A 1 96 ? -1.216 8.402 0.950 1.00 91.25 96 SER A N 1
ATOM 821 C CA . SER A 1 96 ? 0.040 7.755 1.338 1.00 91.25 96 SER A CA 1
ATOM 822 C C . SER A 1 96 ? -0.156 6.668 2.388 1.00 91.25 96 SER A C 1
ATOM 824 O O . SER A 1 96 ? -0.940 6.824 3.317 1.00 91.25 96 SER A O 1
ATOM 826 N N . VAL A 1 97 ? 0.586 5.573 2.264 1.00 89.88 97 VAL A N 1
ATOM 827 C CA . VAL A 1 97 ? 0.714 4.537 3.292 1.00 89.88 97 VAL A CA 1
ATOM 828 C C . VAL A 1 97 ? 2.132 4.590 3.849 1.00 89.88 97 VAL A C 1
ATOM 830 O O . VAL A 1 97 ? 3.082 4.186 3.176 1.00 89.88 97 VAL A O 1
ATOM 833 N N . ILE A 1 98 ? 2.280 5.100 5.067 1.00 88.31 98 ILE A N 1
ATOM 834 C CA . ILE A 1 98 ? 3.582 5.240 5.722 1.00 88.31 98 ILE A CA 1
ATOM 835 C C . ILE A 1 98 ? 3.925 3.929 6.415 1.00 88.31 98 ILE A C 1
ATOM 837 O O . ILE A 1 98 ? 3.190 3.488 7.293 1.00 88.31 98 ILE A O 1
ATOM 841 N N . ILE A 1 99 ? 5.029 3.305 6.021 1.00 84.25 99 ILE A N 1
ATOM 842 C CA . ILE A 1 99 ? 5.509 2.061 6.618 1.00 84.25 99 ILE A CA 1
ATOM 843 C C . ILE A 1 99 ? 6.436 2.420 7.773 1.00 84.25 99 ILE A C 1
ATOM 845 O O . ILE A 1 99 ? 7.486 3.014 7.545 1.00 84.25 99 ILE A O 1
ATOM 849 N N . SER A 1 100 ? 6.085 2.038 8.997 1.00 79.06 100 SER A N 1
ATOM 850 C CA . SER A 1 100 ? 6.993 2.200 10.131 1.00 79.06 100 SER A CA 1
ATOM 851 C C . SER A 1 100 ? 7.584 0.873 10.580 1.00 79.06 100 SER A C 1
ATOM 853 O O . SER A 1 100 ? 6.928 -0.172 10.557 1.00 79.06 100 SER A O 1
ATOM 855 N N . ASN A 1 101 ? 8.846 0.953 10.999 1.00 72.19 101 ASN A N 1
ATOM 856 C CA . ASN A 1 101 ? 9.582 -0.136 11.636 1.00 72.19 101 ASN A CA 1
ATOM 857 C C . ASN A 1 101 ? 9.701 0.068 13.152 1.00 72.19 101 ASN A C 1
ATOM 859 O O . ASN A 1 101 ? 10.401 -0.702 13.814 1.00 72.19 101 ASN A O 1
ATOM 863 N N . GLU A 1 102 ? 9.100 1.127 13.699 1.00 74.25 102 GLU A N 1
ATOM 864 C CA . GLU A 1 102 ? 9.103 1.372 15.134 1.00 74.25 102 GLU A CA 1
ATOM 865 C C . GLU A 1 102 ? 8.213 0.339 15.839 1.00 74.25 102 GLU A C 1
ATOM 867 O O . GLU A 1 102 ? 7.177 -0.090 15.338 1.00 74.25 102 GLU A O 1
ATOM 872 N N . SER A 1 103 ? 8.669 -0.097 17.007 1.00 70.94 103 SER A N 1
ATOM 873 C CA . SER A 1 103 ? 8.003 -1.089 17.857 1.00 70.94 103 SER A CA 1
ATOM 874 C C . SER A 1 103 ? 7.487 -0.497 19.162 1.00 70.94 103 SER A C 1
ATOM 876 O O . SER A 1 103 ? 6.770 -1.149 19.911 1.00 70.94 103 SER A O 1
ATOM 878 N N . ASN A 1 104 ? 7.856 0.744 19.463 1.00 77.38 104 ASN A N 1
ATOM 879 C CA . ASN A 1 104 ? 7.386 1.456 20.629 1.00 77.38 104 ASN A CA 1
ATOM 880 C C . ASN A 1 104 ? 6.076 2.192 20.314 1.00 77.38 104 ASN A C 1
ATOM 882 O O . ASN A 1 104 ? 6.067 3.143 19.533 1.00 77.38 104 ASN A O 1
ATOM 886 N N . THR A 1 105 ? 4.988 1.806 20.986 1.00 78.81 105 THR A N 1
ATOM 887 C CA . THR A 1 105 ? 3.665 2.438 20.844 1.00 78.81 105 THR A CA 1
ATOM 888 C C . THR A 1 105 ? 3.719 3.960 20.974 1.00 78.81 105 THR A C 1
ATOM 890 O O . THR A 1 105 ? 3.163 4.665 20.141 1.00 78.81 105 THR A O 1
ATOM 893 N N . THR A 1 106 ? 4.401 4.497 21.989 1.00 83.12 106 THR A N 1
ATOM 894 C CA . THR A 1 106 ? 4.457 5.949 22.225 1.00 83.12 106 THR A CA 1
ATOM 895 C C . THR A 1 106 ? 5.111 6.686 21.061 1.00 83.12 106 THR A C 1
ATOM 897 O O . THR A 1 106 ? 4.625 7.736 20.646 1.00 83.12 106 THR A O 1
ATOM 900 N N . ARG A 1 107 ? 6.191 6.129 20.506 1.00 82.75 107 ARG A N 1
ATOM 901 C CA . ARG A 1 107 ? 6.858 6.705 19.334 1.00 82.75 107 ARG A CA 1
ATOM 902 C C . ARG A 1 107 ? 5.999 6.597 18.079 1.00 82.75 107 ARG A C 1
ATOM 904 O O . ARG A 1 107 ? 5.819 7.609 17.421 1.00 82.75 107 ARG A O 1
ATOM 911 N N . LEU A 1 108 ? 5.367 5.449 17.826 1.00 81.06 108 LEU A N 1
ATOM 912 C CA . LEU A 1 108 ? 4.429 5.285 16.707 1.00 81.06 108 LEU A CA 1
ATOM 913 C C . LEU A 1 108 ? 3.292 6.318 16.745 1.00 81.06 108 LEU A C 1
ATOM 915 O O . LEU A 1 108 ? 2.971 6.932 15.732 1.00 81.06 108 LEU A O 1
ATOM 919 N N . LEU A 1 109 ? 2.698 6.548 17.920 1.00 83.88 109 LEU A N 1
ATOM 920 C CA . LEU A 1 109 ? 1.639 7.550 18.091 1.00 83.88 109 LEU A CA 1
ATOM 921 C C . LEU A 1 109 ? 2.158 8.980 17.874 1.00 83.88 109 LEU A C 1
ATOM 923 O O . LEU A 1 109 ? 1.465 9.806 17.271 1.00 83.88 109 LEU A O 1
ATOM 927 N N . SER A 1 110 ? 3.375 9.270 18.343 1.00 87.12 110 SER A N 1
ATOM 928 C CA . SER A 1 110 ? 4.055 10.542 18.079 1.00 87.12 110 SER A CA 1
ATOM 929 C C . SER A 1 110 ? 4.291 10.743 16.582 1.00 87.12 110 SER A C 1
ATOM 931 O O . SER A 1 110 ? 4.019 11.824 16.059 1.00 87.12 110 SER A O 1
ATOM 933 N N . ASP A 1 111 ? 4.745 9.706 15.880 1.00 86.44 111 ASP A N 1
ATOM 934 C CA . ASP A 1 111 ? 5.012 9.763 14.448 1.00 86.44 111 ASP A CA 1
ATOM 935 C C . ASP A 1 111 ? 3.727 10.020 13.670 1.00 86.44 111 ASP A C 1
ATOM 937 O O . ASP A 1 111 ? 3.693 10.982 12.902 1.00 86.44 111 ASP A O 1
ATOM 941 N N . ILE A 1 112 ? 2.651 9.264 13.935 1.00 86.94 112 ILE A N 1
ATOM 942 C CA . ILE A 1 112 ? 1.319 9.493 13.347 1.00 86.94 112 ILE A CA 1
ATOM 943 C C . ILE A 1 112 ? 0.913 10.960 13.531 1.00 86.94 112 ILE A C 1
ATOM 945 O O . ILE A 1 112 ? 0.660 11.672 12.560 1.00 86.94 112 ILE A O 1
ATOM 949 N N . SER A 1 113 ? 0.955 11.451 14.769 1.00 87.50 113 SER A N 1
ATOM 950 C CA . SER A 1 113 ? 0.590 12.838 15.082 1.00 87.50 113 SER A CA 1
ATOM 951 C C . SER A 1 113 ? 1.443 13.851 14.306 1.00 87.50 113 SER A C 1
ATOM 953 O O . SER A 1 113 ? 0.937 14.865 13.826 1.00 87.50 113 SER A O 1
ATOM 955 N N . SER A 1 114 ? 2.729 13.560 14.089 1.00 89.94 114 SER A N 1
ATOM 956 C CA . SER A 1 114 ? 3.646 14.441 13.356 1.00 89.94 114 SER A CA 1
ATOM 957 C C . SER A 1 114 ? 3.304 14.615 11.865 1.00 89.94 114 SER A C 1
ATOM 959 O O . SER A 1 114 ? 3.761 15.585 11.245 1.00 89.94 114 SER A O 1
ATOM 961 N N . PHE A 1 115 ? 2.512 13.708 11.277 1.00 89.19 115 PHE A N 1
ATOM 962 C CA . PHE A 1 115 ? 2.089 13.764 9.872 1.00 89.19 115 PHE A CA 1
ATOM 963 C C . PHE A 1 115 ? 0.752 14.484 9.657 1.00 89.19 115 PHE A C 1
ATOM 965 O O . PHE A 1 115 ? 0.469 14.877 8.522 1.00 89.19 115 PHE A O 1
ATOM 972 N N . GLN A 1 116 ? -0.039 14.727 10.711 1.00 87.00 116 GLN A N 1
ATOM 973 C CA . GLN A 1 116 ? -1.392 15.306 10.633 1.00 87.00 116 GLN A CA 1
ATOM 974 C C . GLN A 1 116 ? -1.478 16.591 9.794 1.00 87.00 116 GLN A C 1
ATOM 976 O O . GLN A 1 116 ? -2.443 16.777 9.054 1.00 87.00 116 GLN A O 1
ATOM 981 N N . HIS A 1 117 ? -0.463 17.453 9.876 1.00 84.62 117 HIS A N 1
ATOM 982 C CA . HIS A 1 117 ? -0.405 18.732 9.154 1.00 84.62 117 HIS A CA 1
ATOM 983 C C . HIS A 1 117 ? 0.439 18.688 7.873 1.00 84.62 117 HIS A C 1
ATOM 985 O O . HIS A 1 117 ? 0.553 19.689 7.165 1.00 84.62 117 HIS A O 1
ATOM 991 N N . LYS A 1 118 ?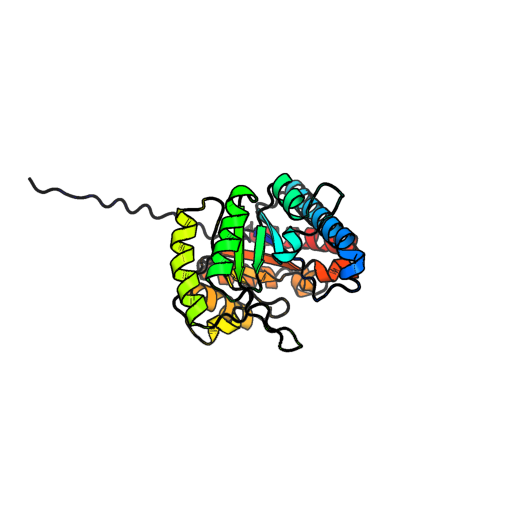 1.047 17.537 7.577 1.00 87.88 118 LYS A N 1
ATOM 992 C CA . LYS A 1 118 ? 1.946 17.344 6.434 1.00 87.88 118 LYS A CA 1
ATOM 993 C C . LYS A 1 118 ? 1.266 16.578 5.305 1.00 87.88 118 LYS A C 1
ATOM 995 O O . LYS A 1 118 ? 1.576 16.807 4.146 1.00 87.88 118 LYS A O 1
ATOM 1000 N N . LEU A 1 119 ? 0.319 15.695 5.610 1.00 89.19 119 LEU A N 1
ATOM 1001 C CA . LEU A 1 119 ? -0.372 14.878 4.614 1.00 89.19 119 LEU A CA 1
ATOM 1002 C C . LEU A 1 119 ? -1.880 15.122 4.666 1.00 89.19 119 LEU A C 1
ATOM 1004 O O . LEU A 1 119 ? -2.469 15.204 5.739 1.00 89.19 119 LEU A O 1
ATOM 1008 N N . LYS A 1 120 ? -2.516 15.220 3.491 1.00 84.75 120 LYS A N 1
ATOM 1009 C CA . LYS A 1 120 ? -3.976 15.395 3.388 1.00 84.75 120 LYS A CA 1
ATOM 1010 C C . LYS A 1 120 ? -4.752 14.118 3.708 1.00 84.75 120 LYS A C 1
ATOM 1012 O O . LYS A 1 120 ? -5.855 14.200 4.226 1.00 84.75 120 LYS A O 1
ATOM 1017 N N . SER A 1 121 ? -4.185 12.963 3.370 1.00 86.31 121 SER A N 1
ATOM 1018 C CA . SER A 1 121 ? -4.768 11.646 3.617 1.00 86.31 121 SER A CA 1
ATOM 1019 C C . SER A 1 121 ? -3.641 10.624 3.703 1.00 86.31 121 SER A C 1
ATOM 1021 O O . SER A 1 121 ? -2.861 10.477 2.755 1.00 86.31 121 SER A O 1
ATOM 1023 N N . TYR A 1 122 ? -3.530 9.943 4.840 1.00 89.50 122 TYR A N 1
ATOM 1024 C CA . TYR A 1 122 ? -2.535 8.903 5.042 1.00 89.50 122 TYR A CA 1
ATOM 1025 C C . TYR A 1 122 ? -3.030 7.772 5.945 1.00 89.50 122 TYR A C 1
ATOM 1027 O O . TYR A 1 122 ? -3.903 7.949 6.792 1.00 89.50 122 TYR A O 1
ATOM 1035 N N . GLN A 1 123 ? -2.444 6.598 5.755 1.00 87.94 123 GLN A N 1
ATOM 1036 C CA . GLN A 1 123 ? -2.569 5.437 6.633 1.00 87.94 123 GLN A CA 1
ATOM 1037 C C . GLN A 1 123 ? -1.182 5.095 7.180 1.00 87.94 123 GLN A C 1
ATOM 1039 O O . GLN A 1 123 ? -0.172 5.388 6.534 1.00 87.94 123 GLN A O 1
ATOM 1044 N N . PHE A 1 124 ? -1.128 4.471 8.355 1.00 84.94 124 PHE A N 1
ATOM 1045 C CA . PHE A 1 124 ? 0.113 3.927 8.902 1.00 84.94 124 PHE A CA 1
ATOM 1046 C C . PHE A 1 124 ? 0.095 2.413 8.769 1.00 84.94 124 PHE A C 1
ATOM 1048 O O . PHE A 1 124 ? -0.790 1.737 9.285 1.00 84.94 124 PHE A O 1
ATOM 1055 N N . ALA A 1 125 ? 1.083 1.875 8.076 1.00 79.25 125 ALA A N 1
ATOM 1056 C CA . ALA A 1 125 ? 1.296 0.452 7.983 1.00 79.25 125 ALA A CA 1
ATOM 1057 C C . ALA A 1 125 ? 2.367 0.034 8.983 1.00 79.25 125 ALA A C 1
ATOM 1059 O O . ALA A 1 125 ? 3.484 0.558 8.985 1.00 79.25 125 ALA A O 1
ATOM 1060 N N . ILE A 1 126 ? 2.015 -0.921 9.835 1.00 71.81 126 ILE A N 1
ATOM 1061 C CA . ILE A 1 126 ? 2.957 -1.527 10.764 1.00 71.81 126 ILE A CA 1
ATOM 1062 C C . ILE A 1 126 ? 3.524 -2.746 10.052 1.00 71.81 126 ILE A C 1
ATOM 1064 O O . ILE A 1 126 ? 2.816 -3.719 9.767 1.00 71.81 126 ILE A O 1
ATOM 1068 N N . SER A 1 127 ? 4.814 -2.672 9.736 1.00 67.00 127 SER A N 1
ATOM 1069 C CA . SER A 1 127 ? 5.542 -3.857 9.315 1.00 67.00 127 SER A CA 1
ATOM 1070 C C . SER A 1 127 ? 5.772 -4.738 10.532 1.00 67.00 127 SER A C 1
ATOM 1072 O O . SER A 1 127 ? 6.179 -4.245 11.578 1.00 67.00 127 SER A O 1
ATOM 1074 N N . LEU A 1 128 ? 5.472 -6.030 10.410 1.00 58.47 128 LEU A N 1
ATOM 1075 C CA . LEU A 1 128 ? 5.850 -7.056 11.393 1.00 58.47 128 LEU A CA 1
ATOM 1076 C C . LEU A 1 128 ? 6.791 -8.092 10.768 1.00 58.47 128 LEU A C 1
ATOM 1078 O O . LEU A 1 128 ? 7.072 -9.146 11.347 1.00 58.47 128 LEU A O 1
ATOM 1082 N N . THR A 1 129 ? 7.258 -7.811 9.553 1.00 53.97 129 THR A N 1
ATOM 1083 C CA . THR A 1 129 ? 8.038 -8.739 8.750 1.00 53.97 129 THR A CA 1
ATOM 1084 C C . THR A 1 129 ? 9.474 -8.785 9.252 1.00 53.97 129 THR A C 1
ATOM 1086 O O . THR A 1 129 ? 10.163 -7.767 9.374 1.00 53.97 129 THR A O 1
ATOM 1089 N N . LYS A 1 130 ? 9.980 -9.997 9.478 1.00 48.12 130 LYS A N 1
ATOM 1090 C CA . LYS A 1 130 ? 11.413 -10.233 9.672 1.00 48.12 130 LYS A CA 1
ATOM 1091 C C . LYS A 1 130 ? 12.111 -10.233 8.318 1.00 48.12 130 LYS A C 1
ATOM 1093 O O . LYS A 1 130 ? 11.727 -10.975 7.421 1.00 48.12 130 LYS A O 1
ATOM 1098 N N . THR A 1 131 ? 13.152 -9.420 8.163 1.00 48.88 131 THR A N 1
ATOM 1099 C CA . THR A 1 131 ? 14.053 -9.523 7.005 1.00 48.88 131 THR A CA 1
ATOM 1100 C C . THR A 1 131 ? 14.748 -10.889 6.985 1.00 48.88 131 THR A C 1
ATOM 1102 O O . THR A 1 131 ? 14.848 -11.561 8.012 1.00 48.88 131 THR A O 1
ATOM 1105 N N . VAL A 1 132 ? 15.324 -11.265 5.839 1.00 39.56 132 VAL A N 1
ATOM 1106 C CA . VAL A 1 132 ? 16.091 -12.517 5.641 1.00 39.56 132 VAL A CA 1
ATOM 1107 C C . VAL A 1 132 ? 17.256 -12.675 6.637 1.00 39.56 132 VAL A C 1
ATOM 1109 O O . VAL A 1 132 ? 17.697 -13.782 6.923 1.00 39.56 132 VAL A O 1
ATOM 1112 N N . LYS A 1 133 ? 17.740 -11.566 7.215 1.00 45.12 133 LYS A N 1
ATOM 1113 C CA . LYS A 1 133 ? 18.769 -11.536 8.270 1.00 45.12 133 LYS A CA 1
ATOM 1114 C C . LYS A 1 133 ? 18.188 -11.596 9.691 1.00 45.12 133 LYS A C 1
ATOM 1116 O O . LYS A 1 133 ? 18.871 -11.225 10.640 1.00 45.12 133 LYS A O 1
ATOM 1121 N N . ASN A 1 134 ? 16.922 -11.984 9.848 1.00 40.03 134 ASN A N 1
ATOM 1122 C CA . ASN A 1 134 ? 16.181 -11.976 11.114 1.00 40.03 134 ASN A CA 1
ATOM 1123 C C . ASN A 1 134 ? 16.076 -10.601 11.806 1.00 40.03 134 ASN A C 1
ATOM 1125 O O . ASN A 1 134 ? 15.656 -10.525 12.960 1.00 40.03 134 ASN A O 1
ATOM 1129 N N . LYS A 1 135 ? 16.407 -9.499 11.119 1.00 38.62 135 LYS A N 1
ATOM 1130 C CA . LYS A 1 135 ? 16.142 -8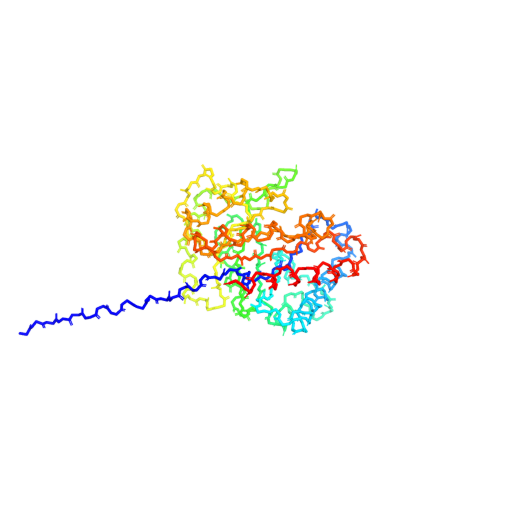.148 11.628 1.00 38.62 135 LYS A CA 1
ATOM 1131 C C . LYS A 1 135 ? 14.686 -7.807 11.332 1.00 38.62 135 LYS A C 1
ATOM 1133 O O . LYS A 1 135 ? 14.313 -7.765 10.161 1.00 38.62 135 LYS A O 1
ATOM 1138 N N . CYS A 1 136 ? 13.867 -7.622 12.362 1.00 44.28 136 CYS A N 1
ATOM 1139 C CA . CYS A 1 136 ? 12.488 -7.174 12.199 1.00 44.28 136 CYS A CA 1
ATOM 1140 C C . CYS A 1 136 ? 12.456 -5.769 11.581 1.00 44.28 136 CYS A C 1
ATOM 1142 O O . CYS A 1 136 ? 13.178 -4.881 12.033 1.00 44.28 136 CYS A O 1
ATOM 1144 N N . LEU A 1 137 ? 11.594 -5.557 10.593 1.00 49.69 137 LEU A N 1
ATOM 1145 C CA . LEU A 1 137 ? 10.961 -4.261 10.394 1.00 49.69 137 LEU A CA 1
ATOM 1146 C C . LEU A 1 137 ? 9.874 -4.202 11.482 1.00 49.69 137 LEU A C 1
ATOM 1148 O O . LEU A 1 137 ? 8.817 -4.766 11.264 1.00 49.69 137 LEU A O 1
ATOM 1152 N N . GLY A 1 138 ? 10.175 -3.696 12.685 1.00 52.12 138 GLY A N 1
ATOM 1153 C CA . GLY A 1 138 ? 9.235 -3.658 13.822 1.00 52.12 138 GLY A CA 1
ATOM 1154 C C . GLY A 1 138 ? 9.111 -4.965 14.623 1.00 52.12 138 GLY A C 1
ATOM 1155 O O . GLY A 1 138 ? 8.696 -6.003 14.120 1.00 52.12 138 GLY A O 1
ATOM 1156 N N . ASN A 1 139 ? 9.470 -4.935 15.909 1.00 51.62 139 ASN A N 1
ATOM 1157 C CA . ASN A 1 139 ? 9.216 -6.025 16.858 1.00 51.62 139 ASN A CA 1
ATOM 1158 C C . ASN A 1 139 ? 8.015 -5.666 17.750 1.00 51.62 139 ASN A C 1
ATOM 1160 O O . ASN A 1 139 ? 8.192 -5.432 18.941 1.00 51.62 139 ASN A O 1
ATOM 1164 N N . CYS A 1 140 ? 6.808 -5.548 17.189 1.00 58.09 140 CYS A N 1
ATOM 1165 C CA . CYS A 1 140 ? 5.621 -5.352 18.024 1.00 58.09 140 CYS A CA 1
ATOM 1166 C C . CYS A 1 140 ? 5.193 -6.702 18.595 1.00 58.09 140 CYS A C 1
ATOM 1168 O O . CYS A 1 140 ? 4.736 -7.586 17.868 1.00 58.09 140 CYS A O 1
ATOM 1170 N N . ASP A 1 141 ? 5.361 -6.864 19.902 1.00 67.19 141 ASP A N 1
ATOM 1171 C CA . ASP A 1 141 ? 4.705 -7.942 20.628 1.00 67.19 141 ASP A CA 1
ATOM 1172 C C . ASP A 1 141 ? 3.175 -7.744 20.645 1.00 67.19 141 ASP A C 1
ATOM 1174 O O . ASP A 1 141 ? 2.642 -6.683 20.303 1.00 67.19 141 ASP A O 1
ATOM 1178 N N . ASP A 1 142 ? 2.446 -8.784 21.047 1.00 72.69 142 ASP A N 1
ATOM 1179 C CA . ASP A 1 142 ? 0.980 -8.782 21.029 1.00 72.69 142 ASP A CA 1
ATOM 1180 C C . ASP A 1 142 ? 0.395 -7.671 21.934 1.00 72.69 142 ASP A C 1
ATOM 1182 O O . ASP A 1 142 ? -0.655 -7.097 21.637 1.00 72.69 142 ASP A O 1
ATOM 1186 N N . LYS A 1 143 ? 1.115 -7.299 23.005 1.00 74.00 143 LYS A N 1
ATOM 1187 C CA . LYS A 1 143 ? 0.753 -6.197 23.911 1.00 74.00 143 LYS A CA 1
ATOM 1188 C C . LYS A 1 143 ? 0.798 -4.847 23.195 1.00 74.00 143 LYS A C 1
ATOM 1190 O O . LYS A 1 143 ? -0.117 -4.039 23.351 1.00 74.00 143 LYS A O 1
ATOM 1195 N N . THR A 1 144 ? 1.841 -4.610 22.411 1.00 73.94 144 THR A N 1
ATOM 1196 C CA . THR A 1 144 ? 2.027 -3.395 21.613 1.00 73.94 144 THR A CA 1
ATOM 1197 C C . THR A 1 144 ? 0.918 -3.260 20.569 1.00 73.94 144 THR A C 1
ATOM 1199 O O . THR A 1 144 ? 0.313 -2.197 20.443 1.00 73.94 144 THR A O 1
ATOM 1202 N N . LEU A 1 145 ? 0.576 -4.353 19.878 1.00 73.19 145 LEU A N 1
ATOM 1203 C CA . LEU A 1 145 ? -0.500 -4.372 18.879 1.00 73.19 145 LEU A CA 1
ATOM 1204 C C . LEU A 1 145 ? -1.876 -4.068 19.486 1.00 73.19 145 LEU A C 1
ATOM 1206 O O . LEU A 1 145 ? -2.629 -3.266 18.930 1.00 73.19 145 LEU A O 1
ATOM 1210 N N . ALA A 1 146 ? -2.187 -4.644 20.650 1.00 74.56 146 ALA A N 1
ATOM 1211 C CA . ALA A 1 146 ? -3.435 -4.361 21.355 1.00 74.56 146 ALA A CA 1
ATOM 1212 C C . ALA A 1 146 ? -3.541 -2.885 21.781 1.00 74.56 146 ALA A C 1
ATOM 1214 O O . ALA A 1 146 ? -4.587 -2.258 21.608 1.00 74.56 146 ALA A O 1
ATOM 1215 N N . GLN A 1 147 ? -2.449 -2.306 22.294 1.00 77.25 147 GLN A N 1
ATOM 1216 C CA . GLN A 1 147 ? -2.406 -0.888 22.664 1.00 77.25 147 GLN A CA 1
ATOM 1217 C C . GLN A 1 147 ? -2.582 0.026 21.448 1.00 77.25 147 GLN A C 1
ATOM 1219 O O . GLN A 1 147 ? -3.366 0.973 21.505 1.00 77.25 147 GLN A O 1
ATOM 1224 N N . LEU A 1 148 ? -1.890 -0.269 20.345 1.00 76.00 148 LEU A N 1
ATOM 1225 C CA . LEU A 1 148 ? -2.009 0.493 19.104 1.00 76.00 148 LEU A CA 1
ATOM 1226 C C . LEU A 1 148 ? -3.442 0.463 18.577 1.00 76.00 148 LEU A C 1
ATOM 1228 O O . LEU A 1 148 ? -4.005 1.524 18.338 1.00 76.00 148 LEU A O 1
ATOM 1232 N N . SER A 1 149 ? -4.075 -0.711 18.499 1.00 76.44 149 SER A N 1
ATOM 1233 C CA . SER A 1 149 ? -5.456 -0.818 18.010 1.00 76.44 149 SER A CA 1
ATOM 1234 C C . SER A 1 149 ? -6.441 0.036 18.814 1.00 76.44 149 SER A C 1
ATOM 1236 O O . SER A 1 149 ? -7.322 0.664 18.224 1.00 76.44 149 SER A O 1
ATOM 1238 N N . GLN A 1 150 ? -6.307 0.077 20.143 1.00 79.25 150 GLN A N 1
ATOM 1239 C CA . GLN A 1 150 ? -7.169 0.902 20.997 1.00 79.25 150 GLN A CA 1
ATOM 1240 C C . GLN A 1 150 ? -6.957 2.400 20.743 1.00 79.25 150 GLN A C 1
ATOM 1242 O O . GLN A 1 150 ? -7.921 3.161 20.661 1.00 79.25 150 GLN A O 1
ATOM 1247 N N . GLN A 1 151 ? -5.704 2.830 20.592 1.00 81.75 151 GLN A N 1
ATOM 1248 C CA . GLN A 1 151 ? -5.367 4.239 20.376 1.00 81.75 151 GLN A CA 1
ATOM 1249 C C . GLN A 1 151 ? -5.699 4.708 18.955 1.00 81.75 151 GLN A C 1
ATOM 1251 O O . GLN A 1 151 ? -6.131 5.839 18.763 1.00 81.75 151 GLN A O 1
ATOM 1256 N N . THR A 1 152 ? -5.579 3.840 17.955 1.00 77.06 152 THR A N 1
ATOM 1257 C CA . THR A 1 152 ? -5.885 4.157 16.556 1.00 77.06 152 THR A CA 1
ATOM 1258 C C . THR A 1 152 ? -7.339 4.544 16.346 1.00 77.06 152 THR A C 1
ATOM 1260 O O . THR A 1 152 ? -7.605 5.493 15.615 1.00 77.06 152 THR A O 1
ATOM 1263 N N . GLN A 1 153 ? -8.280 3.858 17.000 1.00 79.38 153 GLN A N 1
ATOM 1264 C CA . GLN A 1 153 ? -9.701 4.216 16.941 1.00 79.38 153 GLN A CA 1
ATOM 1265 C C . GLN A 1 153 ? -9.932 5.663 17.398 1.00 79.38 153 GLN A C 1
ATOM 1267 O O . GLN A 1 153 ? -10.635 6.419 16.731 1.00 79.38 153 GLN A O 1
ATOM 1272 N N . LYS A 1 154 ? -9.267 6.069 18.486 1.00 84.00 154 LYS A N 1
ATOM 1273 C CA . LYS A 1 154 ? -9.293 7.444 18.992 1.00 84.00 154 LYS A CA 1
ATOM 1274 C C . LYS A 1 154 ? -8.632 8.420 18.011 1.00 84.00 154 LYS A C 1
ATOM 1276 O O . LYS A 1 154 ? -9.232 9.426 17.649 1.00 84.00 154 LYS A O 1
ATOM 1281 N N . LEU A 1 155 ? -7.443 8.093 17.504 1.00 83.88 155 LEU A N 1
ATOM 1282 C CA . LEU A 1 155 ? -6.721 8.950 16.559 1.00 83.88 155 LEU A CA 1
ATOM 1283 C C . LEU A 1 155 ? -7.491 9.189 15.257 1.00 83.88 155 LEU A C 1
ATOM 1285 O O . LEU A 1 155 ? -7.448 10.296 14.739 1.00 83.88 155 LEU A O 1
ATOM 1289 N N . LYS A 1 156 ? -8.227 8.203 14.733 1.00 83.69 156 LYS A N 1
ATOM 1290 C CA . LYS A 1 156 ? -9.062 8.388 13.528 1.00 83.69 156 LYS A CA 1
ATOM 1291 C C . LYS A 1 156 ? -10.182 9.411 13.738 1.00 83.69 156 LYS A C 1
ATOM 1293 O O . LYS A 1 156 ? -10.625 10.032 12.779 1.00 83.69 156 LYS A O 1
ATOM 1298 N N . GLN A 1 157 ? -10.645 9.584 14.977 1.00 84.50 157 GLN A N 1
ATOM 1299 C CA . GLN A 1 157 ? -11.638 10.602 15.330 1.00 84.50 157 GLN A CA 1
ATOM 1300 C C . GLN A 1 157 ? -10.990 11.984 15.510 1.00 84.50 157 GLN A C 1
ATOM 1302 O O . GLN A 1 157 ? -11.593 12.994 15.157 1.00 84.50 157 GLN A O 1
ATOM 1307 N N . GLU A 1 158 ? -9.766 12.033 16.040 1.00 87.62 158 GLU A N 1
ATOM 1308 C CA . GLU A 1 158 ? -9.056 13.278 16.370 1.00 87.62 158 GLU A CA 1
ATOM 1309 C C . GLU A 1 158 ? -8.247 13.861 15.198 1.00 87.62 158 GLU A C 1
ATOM 1311 O O . GLU A 1 158 ? -8.027 15.072 15.129 1.00 87.62 158 GLU A O 1
ATOM 1316 N N . ILE A 1 159 ? -7.807 13.014 14.265 1.00 87.81 159 ILE A N 1
ATOM 1317 C CA . ILE A 1 159 ? -6.915 13.353 13.155 1.00 87.81 159 ILE A CA 1
ATOM 1318 C C . ILE A 1 159 ? -7.628 13.044 11.829 1.00 87.81 159 ILE A C 1
ATOM 1320 O O . ILE A 1 159 ? -7.533 11.924 11.331 1.00 87.81 159 ILE A O 1
ATOM 1324 N N . PRO A 1 160 ? -8.300 14.026 11.194 1.00 86.06 160 PRO A N 1
ATOM 1325 C CA . PRO A 1 160 ? -9.089 13.784 9.981 1.00 86.06 160 PRO A CA 1
ATOM 1326 C C . PRO A 1 160 ? -8.287 13.251 8.787 1.00 86.06 160 PRO A C 1
ATOM 1328 O O . PRO A 1 160 ? -8.841 12.585 7.919 1.00 86.06 160 PRO A O 1
ATOM 1331 N N . SER A 1 161 ? -6.989 13.560 8.724 1.00 86.62 161 SER A N 1
ATOM 1332 C CA . SER A 1 161 ? -6.088 13.080 7.672 1.00 86.62 161 SER A CA 1
ATOM 1333 C C . SER A 1 161 ? -5.598 11.647 7.897 1.00 86.62 161 SER A C 1
ATOM 1335 O O . SER A 1 161 ? -5.021 11.062 6.980 1.00 86.62 161 SER A O 1
ATOM 1337 N N . PHE A 1 162 ? -5.813 11.075 9.086 1.00 88.12 162 PHE A N 1
ATOM 1338 C CA . PHE A 1 162 ? -5.385 9.729 9.440 1.00 88.12 162 PHE A CA 1
ATOM 1339 C C . PHE A 1 162 ? -6.512 8.720 9.216 1.00 88.12 162 PHE A C 1
ATOM 1341 O O . PHE A 1 162 ? -7.546 8.744 9.878 1.00 88.12 162 PHE A O 1
ATOM 1348 N N . HIS A 1 163 ? -6.282 7.779 8.306 1.00 85.19 163 HIS A N 1
ATOM 1349 C CA . HIS A 1 163 ? -7.266 6.772 7.914 1.00 85.19 163 HIS A CA 1
ATOM 1350 C C . HIS A 1 163 ? -6.996 5.390 8.514 1.00 85.19 163 HIS A C 1
ATOM 1352 O O . HIS A 1 163 ? -7.671 4.434 8.151 1.00 85.19 163 HIS A O 1
ATOM 1358 N N . GLY A 1 164 ? -6.065 5.295 9.466 1.00 84.19 164 GLY A N 1
ATOM 1359 C CA . GLY A 1 164 ? -5.923 4.137 10.342 1.00 84.19 164 GLY A CA 1
ATOM 1360 C C . GLY A 1 164 ? -4.731 3.229 10.058 1.00 84.19 164 GLY A C 1
ATOM 1361 O O . GLY A 1 164 ? -3.722 3.672 9.500 1.00 84.19 164 GLY A O 1
ATOM 1362 N N . LEU A 1 165 ? -4.827 1.986 10.540 1.00 79.69 165 LEU A N 1
ATOM 1363 C CA . LEU A 1 165 ? -3.707 1.046 10.621 1.00 79.69 165 LEU A CA 1
ATOM 1364 C C . LEU A 1 165 ? -3.825 -0.111 9.632 1.00 79.69 165 LEU A C 1
ATOM 1366 O O . LEU A 1 165 ? -4.898 -0.681 9.448 1.00 79.69 165 LEU A O 1
ATOM 1370 N N . ILE A 1 166 ? -2.683 -0.487 9.062 1.00 78.62 166 ILE A N 1
ATOM 1371 C CA . ILE A 1 166 ? -2.554 -1.580 8.098 1.00 78.62 166 ILE A CA 1
ATOM 1372 C C . ILE A 1 166 ? -1.551 -2.613 8.619 1.00 78.62 166 ILE A C 1
ATOM 1374 O O . ILE A 1 166 ? -0.475 -2.258 9.108 1.00 78.62 166 ILE A O 1
ATOM 1378 N N . ALA A 1 167 ? -1.890 -3.892 8.473 1.00 72.94 167 ALA A N 1
ATOM 1379 C CA . ALA A 1 167 ? -0.971 -5.010 8.651 1.00 72.94 167 ALA A CA 1
ATOM 1380 C C . ALA A 1 167 ? -0.211 -5.313 7.349 1.00 72.94 167 ALA A C 1
ATOM 1382 O O . ALA A 1 167 ? -0.843 -5.686 6.365 1.00 72.94 167 ALA A O 1
ATOM 1383 N N . LEU A 1 168 ? 1.127 -5.213 7.342 1.00 70.25 168 LEU A N 1
ATOM 1384 C CA . LEU A 1 168 ? 1.930 -5.559 6.151 1.00 70.25 168 LEU A CA 1
ATOM 1385 C C . LEU A 1 168 ? 2.203 -7.059 5.960 1.00 70.25 168 LEU A C 1
ATOM 1387 O O . LEU A 1 168 ? 2.555 -7.466 4.857 1.00 70.25 168 LEU A O 1
ATOM 1391 N N . ASP A 1 169 ? 2.063 -7.868 7.016 1.00 72.06 169 ASP A N 1
ATOM 1392 C CA . ASP A 1 169 ? 2.213 -9.329 6.955 1.00 72.06 169 ASP A CA 1
ATOM 1393 C C . ASP A 1 169 ? 1.024 -10.023 7.626 1.00 72.06 169 ASP A C 1
ATOM 1395 O O . ASP A 1 169 ? 0.984 -10.165 8.852 1.00 72.06 169 ASP A O 1
ATOM 1399 N N . TYR A 1 170 ? 0.073 -10.502 6.821 1.00 72.12 170 TYR A N 1
ATOM 1400 C CA . TYR A 1 170 ? -1.105 -11.230 7.304 1.00 72.12 170 TYR A CA 1
ATOM 1401 C C . TYR A 1 170 ? -0.758 -12.499 8.114 1.00 72.12 170 TYR A C 1
ATOM 1403 O O . TYR A 1 170 ? -1.532 -12.921 8.973 1.00 72.12 170 TYR A O 1
ATOM 1411 N N . ARG A 1 171 ? 0.416 -13.120 7.912 1.00 72.94 171 ARG A N 1
ATOM 1412 C CA . ARG A 1 171 ? 0.754 -14.429 8.516 1.00 72.94 171 ARG A CA 1
ATOM 1413 C C . ARG A 1 171 ? 0.918 -14.361 10.030 1.00 72.94 171 ARG A C 1
ATOM 1415 O O . ARG A 1 171 ? 0.703 -15.362 10.717 1.00 72.94 171 ARG A O 1
ATOM 1422 N N . ARG A 1 172 ? 1.308 -13.197 10.562 1.00 68.69 172 ARG A N 1
ATOM 1423 C CA . ARG A 1 172 ? 1.393 -12.965 12.012 1.00 68.69 172 ARG A CA 1
ATOM 1424 C C . ARG A 1 172 ? 0.003 -12.942 12.652 1.00 68.69 172 ARG A C 1
ATOM 1426 O O . ARG A 1 172 ? -0.151 -13.425 13.768 1.00 68.69 172 ARG A O 1
ATOM 1433 N N . PHE A 1 173 ? -0.975 -12.433 11.914 1.00 69.12 173 PHE A N 1
ATOM 1434 C CA . PHE A 1 173 ? -2.360 -12.254 12.334 1.00 69.12 173 PHE A CA 1
ATOM 1435 C C . PHE A 1 173 ? -3.183 -13.540 12.194 1.00 69.12 173 PHE A C 1
ATOM 1437 O O . PHE A 1 173 ? -3.962 -13.866 13.079 1.00 69.12 173 PHE A O 1
ATOM 1444 N N . ASN A 1 174 ? -2.889 -14.360 11.180 1.00 69.88 174 ASN A N 1
ATOM 1445 C CA . ASN A 1 174 ? -3.501 -15.684 11.021 1.00 69.88 174 ASN A CA 1
ATOM 1446 C C . ASN A 1 174 ? -3.201 -16.639 12.202 1.00 69.88 174 ASN A C 1
ATOM 1448 O O . ASN A 1 174 ? -4.041 -17.430 12.614 1.00 69.88 174 ASN A O 1
ATOM 1452 N N . LYS A 1 175 ? -1.988 -16.589 12.775 1.00 61.53 175 LYS A N 1
ATOM 1453 C CA . LYS A 1 175 ? -1.576 -17.547 13.824 1.00 61.53 175 LYS A CA 1
ATOM 1454 C C . LYS A 1 175 ? -2.031 -17.176 15.235 1.00 61.53 175 LYS A C 1
ATOM 1456 O O . LYS A 1 175 ? -2.135 -18.068 16.068 1.00 61.53 175 LYS A O 1
ATOM 1461 N N . ASN A 1 176 ? -2.283 -15.894 15.491 1.00 60.94 176 ASN A N 1
ATOM 1462 C CA . ASN A 1 176 ? -2.736 -15.370 16.775 1.00 60.94 176 ASN A CA 1
ATOM 1463 C C . ASN A 1 176 ? -3.842 -14.340 16.500 1.00 60.94 176 ASN A C 1
ATOM 1465 O O . ASN A 1 176 ? -3.503 -13.207 16.146 1.00 60.94 176 ASN A O 1
ATOM 1469 N N . PRO A 1 177 ? -5.133 -14.679 16.674 1.00 60.06 177 PRO A N 1
ATOM 1470 C CA . PRO A 1 177 ? -6.219 -13.719 16.516 1.00 60.06 177 PRO A CA 1
ATOM 1471 C C . PRO A 1 177 ? -6.174 -12.715 17.673 1.00 60.06 177 PRO A C 1
ATOM 1473 O O . PRO A 1 177 ? -6.806 -12.875 18.716 1.00 60.06 177 PRO A O 1
ATOM 1476 N N . ILE A 1 178 ? -5.358 -11.677 17.519 1.00 62.97 178 ILE A N 1
ATOM 1477 C CA . ILE A 1 178 ? -5.372 -10.516 18.403 1.00 62.97 178 ILE A CA 1
ATOM 1478 C C . ILE A 1 178 ? -6.620 -9.719 18.026 1.00 62.97 178 ILE A C 1
ATOM 1480 O O . ILE A 1 178 ? -6.799 -9.383 16.859 1.00 62.97 178 ILE A O 1
ATOM 1484 N N . ASN A 1 179 ? -7.488 -9.404 18.988 1.00 66.38 179 ASN A N 1
ATOM 1485 C CA . ASN A 1 179 ? -8.674 -8.589 18.722 1.00 66.38 179 ASN A CA 1
ATOM 1486 C C . ASN A 1 179 ? -8.259 -7.135 18.429 1.00 66.38 179 ASN A C 1
ATOM 1488 O O . ASN A 1 179 ? -8.218 -6.289 19.324 1.00 66.38 179 ASN A O 1
ATOM 1492 N N . ILE A 1 180 ? -7.888 -6.888 17.178 1.00 71.88 180 ILE A N 1
ATOM 1493 C CA . ILE A 1 180 ? -7.531 -5.589 16.625 1.00 71.88 180 ILE A CA 1
ATOM 1494 C C . ILE A 1 180 ? -8.439 -5.283 15.443 1.00 71.88 180 ILE A C 1
ATOM 1496 O O . ILE A 1 180 ? -8.812 -6.184 14.694 1.00 71.88 180 ILE A O 1
ATOM 1500 N N . ILE A 1 181 ? -8.754 -4.003 15.274 1.00 71.12 181 ILE A N 1
ATOM 1501 C CA . ILE A 1 181 ? -9.482 -3.512 14.105 1.00 71.12 181 ILE A CA 1
ATOM 1502 C C . ILE A 1 181 ? -8.452 -2.944 13.136 1.00 71.12 181 ILE A C 1
ATOM 1504 O O . ILE A 1 181 ? -7.748 -1.988 13.474 1.00 71.12 181 ILE A O 1
ATOM 1508 N N . LEU A 1 182 ? -8.369 -3.536 11.948 1.00 74.75 182 LEU A N 1
ATOM 1509 C CA . LEU A 1 182 ? -7.483 -3.101 10.872 1.00 74.75 182 LEU A CA 1
ATOM 1510 C C . LEU A 1 182 ? -8.277 -2.426 9.758 1.00 74.75 182 LEU A C 1
ATOM 1512 O O . LEU A 1 182 ? -9.382 -2.841 9.426 1.00 74.75 182 LEU A O 1
ATOM 1516 N N . ASP A 1 183 ? -7.692 -1.414 9.128 1.00 77.94 183 ASP A N 1
ATOM 1517 C CA . ASP A 1 183 ? -8.293 -0.773 7.956 1.00 77.94 183 ASP A CA 1
ATOM 1518 C C . ASP A 1 183 ? -8.046 -1.566 6.678 1.00 77.94 183 ASP A C 1
ATOM 1520 O O . ASP A 1 183 ? -8.898 -1.587 5.792 1.00 77.94 183 ASP A O 1
ATOM 1524 N N . ASP A 1 184 ? -6.911 -2.257 6.615 1.00 74.00 184 ASP A N 1
ATOM 1525 C CA . ASP A 1 184 ? -6.501 -3.076 5.480 1.00 74.00 184 ASP A CA 1
ATOM 1526 C C . ASP A 1 184 ? -5.524 -4.173 5.941 1.00 74.00 184 ASP A C 1
ATOM 1528 O O . ASP A 1 184 ? -4.792 -4.008 6.929 1.00 74.00 184 ASP A O 1
ATOM 1532 N N . VAL A 1 185 ? -5.499 -5.282 5.207 1.00 72.88 185 VAL A N 1
ATOM 1533 C CA . VAL A 1 185 ? -4.552 -6.388 5.376 1.00 72.88 185 VAL A CA 1
ATOM 1534 C C . VAL A 1 185 ? -3.789 -6.569 4.070 1.00 72.88 185 VAL A C 1
ATOM 1536 O O . VAL A 1 185 ? -4.370 -6.900 3.038 1.00 72.88 185 VAL A O 1
ATOM 1539 N N . PHE A 1 186 ? -2.474 -6.363 4.109 1.00 75.81 186 PHE A N 1
ATOM 1540 C CA . PHE A 1 186 ? -1.617 -6.525 2.939 1.00 75.81 186 PHE A CA 1
ATOM 1541 C C . PHE A 1 186 ? -1.068 -7.953 2.875 1.00 75.81 186 PHE A C 1
ATOM 1543 O O . PHE A 1 186 ? -0.529 -8.498 3.844 1.00 75.81 186 PHE A O 1
ATOM 1550 N N . ALA A 1 187 ? -1.169 -8.545 1.691 1.00 60.47 187 ALA A N 1
ATOM 1551 C CA . ALA A 1 187 ? -0.422 -9.734 1.327 1.00 60.47 187 ALA A CA 1
ATOM 1552 C C . ALA A 1 187 ? 1.062 -9.394 1.125 1.00 60.47 187 ALA A C 1
ATOM 1554 O O . ALA A 1 187 ? 1.400 -8.340 0.581 1.00 60.47 187 ALA A O 1
ATOM 1555 N N . HIS A 1 188 ? 1.958 -10.310 1.499 1.00 60.94 188 HIS A N 1
ATOM 1556 C CA . HIS A 1 188 ? 3.359 -10.186 1.107 1.00 60.94 188 HIS A CA 1
ATOM 1557 C C . HIS A 1 188 ? 3.564 -10.449 -0.388 1.00 60.94 188 HIS A C 1
ATOM 1559 O O . HIS A 1 188 ? 2.896 -11.286 -0.989 1.00 60.94 188 HIS A O 1
ATOM 1565 N N . TYR A 1 189 ? 4.590 -9.778 -0.914 1.00 54.53 189 TYR A N 1
ATOM 1566 C CA . TYR A 1 189 ? 5.002 -9.606 -2.312 1.00 54.53 189 TYR A CA 1
ATOM 1567 C C . TYR A 1 189 ? 5.219 -10.867 -3.190 1.00 54.53 189 TYR A C 1
ATOM 1569 O O . TYR A 1 189 ? 5.669 -10.724 -4.318 1.00 54.53 189 TYR A O 1
ATOM 1577 N N . TYR A 1 190 ? 4.936 -12.091 -2.718 1.00 50.47 190 TYR A N 1
ATOM 1578 C CA . TYR A 1 190 ? 5.255 -13.339 -3.447 1.00 50.47 190 TYR A CA 1
ATOM 1579 C C . TYR A 1 190 ? 4.259 -14.496 -3.232 1.00 50.47 190 TYR A C 1
ATOM 1581 O O . TYR A 1 190 ? 4.542 -15.635 -3.604 1.00 50.47 190 TYR A O 1
ATOM 1589 N N . GLU A 1 191 ? 3.110 -14.259 -2.596 1.00 53.38 191 GLU A N 1
ATOM 1590 C CA . GLU A 1 191 ? 2.178 -15.333 -2.224 1.00 53.38 191 GLU A CA 1
ATOM 1591 C C . GLU A 1 191 ? 0.794 -15.101 -2.826 1.00 53.38 191 GLU A C 1
ATOM 1593 O O . GLU A 1 191 ? -0.147 -14.709 -2.142 1.00 53.38 191 GLU A O 1
ATOM 1598 N N . SER A 1 192 ? 0.653 -15.380 -4.117 1.00 58.06 192 SER A N 1
ATOM 1599 C CA . SER A 1 192 ? -0.643 -15.289 -4.796 1.00 58.06 192 SER A CA 1
ATOM 1600 C C . SER A 1 192 ? -1.019 -16.642 -5.405 1.00 58.06 192 SER A C 1
ATOM 1602 O O . SER A 1 192 ? -1.218 -16.803 -6.604 1.00 58.06 192 SER A O 1
ATOM 1604 N N . THR A 1 193 ? -1.085 -17.652 -4.535 1.00 68.38 193 THR A N 1
ATOM 1605 C CA . THR A 1 193 ? -1.789 -18.910 -4.827 1.00 68.38 193 THR A CA 1
ATOM 1606 C C . THR A 1 193 ? -3.258 -18.774 -4.428 1.00 68.38 193 THR A C 1
ATOM 1608 O O . THR A 1 193 ? -3.585 -17.968 -3.557 1.00 68.38 193 THR A O 1
ATOM 1611 N N . ASP A 1 194 ? -4.150 -19.587 -5.001 1.00 69.31 194 ASP A N 1
ATOM 1612 C CA . ASP A 1 194 ? -5.581 -19.552 -4.654 1.00 69.31 194 ASP A CA 1
ATOM 1613 C C . ASP A 1 194 ? -5.846 -19.737 -3.152 1.00 69.31 194 ASP A C 1
ATOM 1615 O O . ASP A 1 194 ? -6.739 -19.091 -2.607 1.00 69.31 194 ASP A O 1
ATOM 1619 N N . ASN A 1 195 ? -5.038 -20.568 -2.483 1.00 76.94 195 ASN A N 1
ATOM 1620 C CA . ASN A 1 195 ? -5.104 -20.778 -1.036 1.00 76.94 195 ASN A CA 1
ATOM 1621 C C . ASN A 1 195 ? -4.648 -19.536 -0.251 1.00 76.94 195 ASN A C 1
ATOM 1623 O O . ASN A 1 195 ? -5.217 -19.213 0.787 1.00 76.94 195 ASN A O 1
ATOM 1627 N N . ALA A 1 196 ? -3.643 -18.809 -0.748 1.00 78.38 196 ALA A N 1
ATOM 1628 C CA . ALA A 1 196 ? -3.201 -17.571 -0.112 1.00 78.38 196 ALA A CA 1
ATOM 1629 C C . ALA A 1 196 ? -4.309 -16.506 -0.138 1.00 78.38 196 ALA A C 1
ATOM 1631 O O . ALA A 1 196 ? -4.522 -15.848 0.878 1.00 78.38 196 ALA A O 1
ATOM 1632 N N . ILE A 1 197 ? -5.065 -16.393 -1.243 1.00 84.12 197 ILE A N 1
ATOM 1633 C CA . ILE A 1 197 ? -6.197 -15.454 -1.350 1.00 84.12 197 ILE A CA 1
ATOM 1634 C C . ILE A 1 197 ? -7.204 -15.693 -0.223 1.00 84.12 197 ILE A C 1
ATOM 1636 O O . ILE A 1 197 ? -7.569 -14.754 0.483 1.00 84.12 197 ILE A O 1
ATOM 1640 N N . ASP A 1 198 ? -7.623 -16.944 -0.026 1.00 87.00 198 ASP A N 1
ATOM 1641 C CA . ASP A 1 198 ? -8.629 -17.280 0.984 1.00 87.00 198 ASP A CA 1
ATOM 1642 C C . ASP A 1 198 ? -8.138 -16.962 2.401 1.00 87.00 198 ASP A C 1
ATOM 1644 O O . ASP A 1 198 ? -8.884 -16.397 3.200 1.00 87.00 198 ASP A O 1
ATOM 1648 N N . ILE A 1 199 ? -6.865 -17.242 2.700 1.00 85.81 199 ILE A N 1
ATOM 1649 C CA . ILE A 1 199 ? -6.275 -16.943 4.010 1.00 85.81 199 ILE A CA 1
ATOM 1650 C C . ILE A 1 199 ? -6.195 -15.429 4.254 1.00 85.81 199 ILE A C 1
ATOM 1652 O O . ILE A 1 199 ? -6.484 -14.972 5.362 1.00 85.81 199 ILE A O 1
ATOM 1656 N N . ILE A 1 200 ? -5.829 -14.638 3.242 1.00 86.19 200 ILE A N 1
ATOM 1657 C CA . ILE A 1 200 ? -5.767 -13.173 3.349 1.00 86.19 200 ILE A CA 1
ATOM 1658 C C . ILE A 1 200 ? -7.162 -12.600 3.625 1.00 86.19 200 ILE A C 1
ATOM 1660 O O . ILE A 1 200 ? -7.323 -11.797 4.544 1.00 86.19 200 ILE A O 1
ATOM 1664 N N . LEU A 1 201 ? -8.178 -13.040 2.876 1.00 88.31 201 LEU A N 1
ATOM 1665 C CA . LEU A 1 201 ? -9.559 -12.581 3.053 1.00 88.31 201 LEU A CA 1
ATOM 1666 C C . LEU A 1 201 ? -10.134 -13.004 4.410 1.00 88.31 201 LEU A C 1
ATOM 1668 O O . LEU A 1 201 ? -10.806 -12.208 5.068 1.00 88.31 201 LEU A O 1
ATOM 1672 N N . GLN A 1 202 ? -9.832 -14.222 4.868 1.00 87.88 202 GLN A N 1
ATOM 1673 C CA . GLN A 1 202 ? -10.223 -14.668 6.203 1.00 87.88 202 GLN A CA 1
ATOM 1674 C C . GLN A 1 202 ? -9.549 -13.823 7.290 1.00 87.88 202 GLN A C 1
ATOM 1676 O O . GLN A 1 202 ? -10.223 -13.355 8.202 1.00 87.88 202 GLN A O 1
ATOM 1681 N N . THR A 1 203 ? -8.254 -13.529 7.142 1.00 85.50 203 THR A N 1
ATOM 1682 C CA . THR A 1 203 ? -7.523 -12.650 8.068 1.00 85.50 203 THR A CA 1
ATOM 1683 C C . THR A 1 203 ? -8.153 -11.253 8.113 1.00 85.50 203 THR A C 1
ATOM 1685 O O . THR A 1 203 ? -8.345 -10.694 9.190 1.00 85.50 203 THR A O 1
ATOM 1688 N N . ALA A 1 204 ? -8.532 -10.685 6.962 1.00 86.94 204 ALA A N 1
ATOM 1689 C CA . ALA A 1 204 ? -9.234 -9.404 6.914 1.00 86.94 204 ALA A CA 1
ATOM 1690 C C . ALA A 1 204 ? -10.546 -9.445 7.718 1.00 86.94 204 ALA A C 1
ATOM 1692 O O . ALA A 1 204 ? -10.783 -8.557 8.536 1.00 86.94 204 ALA A O 1
ATOM 1693 N N . LYS A 1 205 ? -11.351 -10.505 7.573 1.00 87.12 205 LYS A N 1
ATOM 1694 C CA . LYS A 1 205 ? -12.587 -10.689 8.353 1.00 87.12 205 LYS A CA 1
ATOM 1695 C C . LYS A 1 205 ? -12.342 -10.816 9.850 1.00 87.12 205 LYS A C 1
ATOM 1697 O O . LYS A 1 205 ? -13.021 -10.146 10.628 1.00 87.12 205 LYS A O 1
ATOM 1702 N N . ASP A 1 206 ? -11.377 -11.641 10.243 1.00 84.75 206 ASP A N 1
ATOM 1703 C CA . ASP A 1 206 ? -11.054 -11.894 11.651 1.00 84.75 206 ASP A CA 1
ATOM 1704 C C . ASP A 1 206 ? -10.626 -10.604 12.375 1.00 84.75 206 ASP A C 1
ATOM 1706 O O . ASP A 1 206 ? -10.865 -10.447 13.572 1.00 84.75 206 ASP A O 1
ATOM 1710 N N . HIS A 1 207 ? -10.076 -9.641 11.626 1.00 82.31 207 HIS A N 1
ATOM 1711 C CA . HIS A 1 207 ? -9.658 -8.324 12.114 1.00 82.31 207 HIS A CA 1
ATOM 1712 C C . HIS A 1 207 ? -10.591 -7.173 11.708 1.00 82.31 207 HIS A C 1
ATOM 1714 O O . HIS A 1 207 ? -10.191 -6.006 11.743 1.00 82.31 207 HIS A O 1
ATOM 1720 N N . GLN A 1 208 ? -11.838 -7.492 11.334 1.00 83.94 208 GLN A N 1
ATOM 1721 C CA . GLN A 1 208 ? -12.894 -6.528 10.986 1.00 83.94 208 GLN A CA 1
ATOM 1722 C C . GLN A 1 208 ? -12.477 -5.521 9.903 1.00 83.94 208 GLN A C 1
AT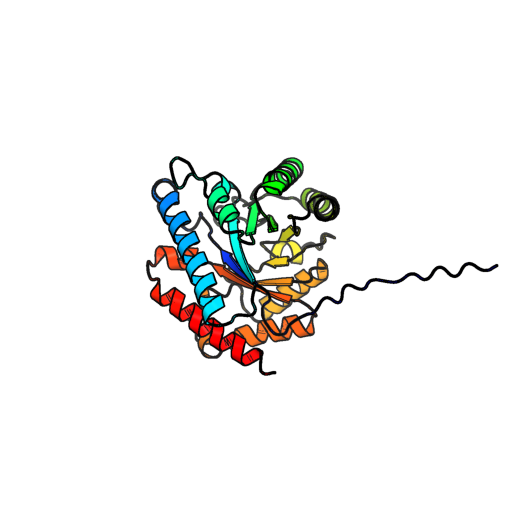OM 1724 O O . GLN A 1 208 ? -12.983 -4.398 9.843 1.00 83.94 208 GLN A O 1
ATOM 1729 N N . SER A 1 209 ? -11.542 -5.924 9.049 1.00 85.06 209 SER A N 1
ATOM 1730 C CA . SER A 1 209 ? -11.072 -5.122 7.941 1.00 85.06 209 SER A CA 1
ATOM 1731 C C . SER A 1 209 ? -12.035 -5.221 6.773 1.00 85.06 209 SER A C 1
ATOM 1733 O O . SER A 1 209 ? -12.497 -6.297 6.395 1.00 85.06 209 SER A O 1
ATOM 1735 N N . LEU A 1 210 ? -12.331 -4.065 6.187 1.00 84.81 210 LEU A N 1
ATOM 1736 C CA . LEU A 1 210 ? -13.195 -3.956 5.016 1.00 84.81 210 LEU A CA 1
ATOM 1737 C C . LEU A 1 210 ? -12.400 -3.979 3.709 1.00 84.81 210 LEU A C 1
ATOM 1739 O O . LEU A 1 210 ? -12.995 -3.891 2.633 1.00 84.81 210 LEU A O 1
ATOM 1743 N N . SER A 1 211 ? -11.069 -4.063 3.785 1.00 87.88 211 SER A N 1
ATOM 1744 C CA . SER A 1 211 ? -10.221 -4.141 2.604 1.00 87.88 211 SER A CA 1
ATOM 1745 C C . SER A 1 211 ? -9.059 -5.115 2.745 1.00 87.88 211 SER A C 1
ATOM 1747 O O . SER A 1 211 ? -8.600 -5.410 3.845 1.00 87.88 211 SER A O 1
ATOM 1749 N N . ALA A 1 212 ? -8.620 -5.634 1.604 1.00 88.94 212 ALA A N 1
ATOM 1750 C CA . ALA A 1 212 ? -7.432 -6.460 1.489 1.00 88.94 212 ALA A CA 1
ATOM 1751 C C . ALA A 1 212 ? -6.611 -6.010 0.279 1.00 88.94 212 ALA A C 1
ATOM 1753 O O . ALA A 1 212 ? -7.161 -5.715 -0.789 1.00 88.94 212 ALA A O 1
ATOM 1754 N N . SER A 1 213 ? -5.292 -5.991 0.439 1.00 87.19 213 SER A N 1
ATOM 1755 C CA . SER A 1 213 ? -4.363 -5.549 -0.594 1.00 87.19 213 SER A CA 1
ATOM 1756 C C . SER A 1 213 ? -3.522 -6.695 -1.143 1.00 87.19 213 SER A C 1
ATOM 1758 O O . SER A 1 213 ? -2.874 -7.416 -0.384 1.00 87.19 213 SER A O 1
ATOM 1760 N N . PHE A 1 214 ? -3.483 -6.823 -2.469 1.00 84.19 214 PHE A N 1
ATOM 1761 C CA . PHE A 1 214 ? -2.788 -7.906 -3.170 1.00 84.19 214 PHE A CA 1
ATOM 1762 C C . PHE A 1 214 ? -1.688 -7.353 -4.073 1.00 84.19 214 PHE A C 1
ATOM 1764 O O . PHE A 1 214 ? -1.946 -6.459 -4.880 1.00 84.19 214 PHE A O 1
ATOM 1771 N N . ASP A 1 215 ? -0.471 -7.886 -3.963 1.00 80.19 215 ASP A N 1
ATOM 1772 C CA . ASP A 1 215 ? 0.612 -7.562 -4.894 1.00 80.19 215 ASP A CA 1
ATOM 1773 C C . ASP A 1 215 ? 0.343 -8.167 -6.275 1.00 80.19 215 ASP A C 1
ATOM 1775 O O . ASP A 1 215 ? 0.090 -9.365 -6.403 1.00 80.19 215 ASP A O 1
ATOM 1779 N N . VAL A 1 216 ? 0.397 -7.314 -7.298 1.00 78.38 216 VAL A N 1
ATOM 1780 C CA . VAL A 1 216 ? 0.171 -7.658 -8.704 1.00 78.38 216 VAL A CA 1
ATOM 1781 C C . VAL A 1 216 ? 1.401 -7.397 -9.594 1.00 78.38 216 VAL A C 1
ATOM 1783 O O . VAL A 1 216 ? 1.306 -7.453 -10.818 1.00 78.38 216 VAL A O 1
ATOM 1786 N N . SER A 1 217 ? 2.575 -7.156 -9.008 1.00 71.69 217 SER A N 1
ATOM 1787 C CA . SER A 1 217 ? 3.787 -6.710 -9.722 1.00 71.69 217 SER A CA 1
ATOM 1788 C C . SER A 1 217 ? 4.445 -7.785 -10.583 1.00 71.69 217 SER A C 1
ATOM 1790 O O . SER A 1 217 ? 4.872 -7.504 -11.702 1.00 71.69 217 SER A 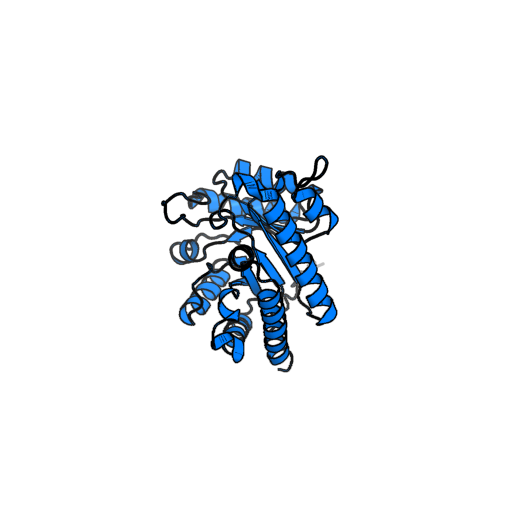O 1
ATOM 1792 N N . GLU A 1 218 ? 4.526 -9.027 -10.094 1.00 62.16 218 GLU A N 1
ATOM 1793 C CA . GLU A 1 218 ? 5.160 -10.137 -10.830 1.00 62.16 218 GLU A CA 1
ATOM 1794 C C . GLU A 1 218 ? 4.318 -10.637 -12.011 1.00 62.16 218 GLU A C 1
ATOM 1796 O O . GLU A 1 218 ? 4.789 -11.383 -12.873 1.00 62.16 218 GLU A O 1
ATOM 1801 N N . PHE A 1 219 ? 3.063 -10.206 -12.090 1.00 59.12 219 PHE A N 1
ATOM 1802 C CA . PHE A 1 219 ? 2.119 -10.730 -13.061 1.00 59.12 219 PHE A CA 1
ATOM 1803 C C . PHE A 1 219 ? 2.326 -10.158 -14.465 1.00 59.12 219 PHE A C 1
ATOM 1805 O O . PHE A 1 219 ? 1.959 -10.813 -15.433 1.00 59.12 219 PHE A O 1
ATOM 1812 N N . GLY A 1 220 ? 3.025 -9.028 -14.618 1.00 50.66 220 GLY A N 1
ATOM 1813 C CA . GLY A 1 220 ? 3.337 -8.460 -15.938 1.00 50.66 220 GLY A CA 1
ATOM 1814 C C . GLY A 1 220 ? 4.090 -9.408 -16.890 1.00 50.66 220 GLY A C 1
ATOM 1815 O O . GLY A 1 220 ? 4.014 -9.226 -18.101 1.00 50.66 220 GLY A O 1
ATOM 1816 N N . ASN A 1 221 ? 4.763 -10.441 -16.364 1.00 51.25 221 ASN A N 1
ATOM 1817 C CA . ASN A 1 221 ? 5.508 -11.436 -17.146 1.00 51.25 221 ASN A CA 1
ATOM 1818 C C . ASN A 1 221 ? 4.914 -12.859 -17.093 1.00 51.25 221 ASN A C 1
ATOM 1820 O O . ASN A 1 221 ? 5.491 -13.774 -17.682 1.00 51.25 221 ASN A O 1
ATOM 1824 N N . SER A 1 222 ? 3.793 -13.084 -16.397 1.00 55.81 222 SER A N 1
ATOM 1825 C CA . SER A 1 222 ? 3.204 -14.419 -16.235 1.00 55.81 222 SER A CA 1
ATOM 1826 C C . SER A 1 222 ? 1.958 -14.609 -17.112 1.00 55.81 222 SER A C 1
ATOM 1828 O O . SER A 1 222 ? 1.197 -13.674 -17.365 1.00 55.81 222 SER A O 1
ATOM 1830 N N . MET A 1 223 ? 1.705 -15.848 -17.560 1.00 48.72 223 MET A N 1
ATOM 1831 C CA . MET A 1 223 ? 0.493 -16.209 -18.327 1.00 48.72 223 MET A CA 1
ATOM 1832 C C . MET A 1 223 ? -0.818 -15.840 -17.596 1.00 48.72 223 MET A C 1
ATOM 1834 O O . MET A 1 223 ? -1.864 -15.700 -18.224 1.00 48.72 223 MET A O 1
ATOM 1838 N N . TYR A 1 224 ? -0.770 -15.644 -16.275 1.00 51.22 224 TYR A N 1
ATOM 1839 C CA . TYR A 1 224 ? -1.927 -15.334 -15.433 1.00 51.22 224 TYR A CA 1
ATOM 1840 C C . TYR A 1 224 ? -2.484 -13.919 -15.631 1.00 51.22 224 TYR A C 1
ATOM 1842 O O . TYR A 1 224 ? -3.684 -13.712 -15.449 1.00 51.22 224 TYR A O 1
ATOM 1850 N N . PHE A 1 225 ? -1.646 -12.958 -16.029 1.00 59.75 225 PHE A N 1
ATOM 1851 C CA . PHE A 1 225 ? -2.092 -11.592 -16.334 1.00 59.75 225 PHE A CA 1
ATOM 1852 C C . PHE A 1 225 ? -2.534 -11.447 -17.785 1.00 59.75 225 PHE A C 1
ATOM 1854 O O . PHE A 1 225 ? -3.436 -10.670 -18.068 1.00 59.75 225 PHE A O 1
ATOM 1861 N N . GLN A 1 226 ? -1.956 -12.240 -18.695 1.00 62.22 226 GLN A N 1
ATOM 1862 C CA . GLN A 1 226 ? -2.350 -12.246 -20.108 1.00 62.22 226 GLN A CA 1
ATOM 1863 C C . GLN A 1 226 ? -3.827 -12.618 -20.303 1.00 62.22 226 GLN A C 1
ATOM 1865 O O . GLN A 1 226 ? -4.463 -12.093 -21.210 1.00 62.22 226 GLN A O 1
ATOM 1870 N N . ASN A 1 227 ? -4.381 -13.459 -19.422 1.00 67.44 227 ASN A N 1
ATOM 1871 C CA . ASN A 1 227 ? -5.779 -13.898 -19.484 1.00 67.44 227 ASN A CA 1
ATOM 1872 C C . ASN A 1 227 ? -6.671 -13.302 -18.384 1.00 67.44 227 ASN A C 1
ATOM 1874 O O . ASN A 1 227 ? -7.819 -13.719 -18.255 1.00 67.44 227 ASN A O 1
ATOM 1878 N N . CYS A 1 228 ? -6.153 -12.397 -17.546 1.00 76.81 228 CYS A N 1
ATOM 1879 C CA . CYS A 1 228 ? -6.866 -11.732 -16.443 1.00 76.81 228 CYS A CA 1
ATOM 1880 C C . CYS A 1 228 ? -7.500 -12.639 -15.362 1.00 76.81 228 CYS A C 1
ATOM 1882 O O . CYS A 1 228 ? -7.944 -12.136 -14.330 1.00 76.81 228 CYS A O 1
ATOM 1884 N N . GLY A 1 229 ? -7.514 -13.966 -15.535 1.00 78.12 229 GLY A N 1
ATOM 1885 C CA . GLY A 1 229 ? -8.267 -14.902 -14.695 1.00 78.12 229 GLY A CA 1
ATOM 1886 C C . GLY A 1 229 ? -7.878 -14.875 -13.218 1.00 78.12 229 GLY A C 1
ATOM 1887 O O . GLY A 1 229 ? -8.742 -15.006 -12.357 1.00 78.12 229 GLY A O 1
ATOM 1888 N N . PHE A 1 230 ? -6.602 -14.634 -12.910 1.00 78.25 230 PHE A N 1
ATOM 1889 C CA . PHE A 1 230 ? -6.148 -14.542 -11.523 1.00 78.25 230 PHE A CA 1
ATOM 1890 C C . PHE A 1 230 ? -6.670 -13.282 -10.810 1.00 78.25 230 PHE A C 1
ATOM 1892 O O . PHE A 1 230 ? -7.171 -13.371 -9.689 1.00 78.25 230 PHE A O 1
ATOM 1899 N N . LEU A 1 231 ? -6.626 -12.120 -11.476 1.00 81.12 231 LEU A N 1
ATOM 1900 C CA . LEU A 1 231 ? -7.207 -10.880 -10.944 1.00 81.12 231 LEU A CA 1
ATOM 1901 C C . LEU A 1 231 ? -8.716 -11.031 -10.737 1.00 81.12 231 LEU A C 1
ATOM 1903 O O . LEU A 1 231 ? -9.232 -10.650 -9.689 1.00 81.12 231 LEU A O 1
ATOM 1907 N N . GLY A 1 232 ? -9.401 -11.653 -11.701 1.00 82.12 232 GLY A N 1
ATOM 1908 C CA . GLY A 1 232 ? -10.823 -11.970 -11.590 1.00 82.12 232 GLY A CA 1
ATOM 1909 C C . GLY A 1 232 ? -11.134 -12.874 -10.399 1.00 82.12 232 GLY A C 1
ATOM 1910 O O . GLY A 1 232 ? -12.105 -12.631 -9.687 1.00 82.12 232 GLY A O 1
ATOM 1911 N N . ASN A 1 233 ? -10.288 -13.873 -10.126 1.00 83.88 233 ASN A N 1
ATOM 1912 C CA . ASN A 1 233 ? -10.449 -14.747 -8.964 1.00 83.88 233 ASN A CA 1
ATOM 1913 C C . ASN A 1 233 ? -10.334 -13.971 -7.642 1.00 83.88 233 ASN A C 1
ATOM 1915 O O . ASN A 1 233 ? -11.193 -14.123 -6.774 1.00 83.88 233 ASN A O 1
ATOM 1919 N N . ILE A 1 234 ? -9.327 -13.094 -7.505 1.00 86.56 234 ILE A N 1
ATOM 1920 C CA . ILE A 1 234 ? -9.179 -12.218 -6.328 1.00 86.56 234 ILE A CA 1
ATOM 1921 C C . ILE A 1 234 ? -10.436 -11.363 -6.141 1.00 86.56 234 ILE A C 1
ATOM 1923 O O . ILE A 1 234 ? -11.025 -11.359 -5.059 1.00 86.56 234 ILE A O 1
ATOM 1927 N N . LEU A 1 235 ? -10.855 -10.656 -7.195 1.00 86.88 235 LEU A N 1
ATOM 1928 C CA . LEU A 1 235 ? -11.982 -9.724 -7.145 1.00 86.88 235 LEU A CA 1
ATOM 1929 C C . LEU A 1 235 ? -13.296 -10.437 -6.807 1.00 86.88 235 LEU A C 1
ATOM 1931 O O . LEU A 1 235 ? -14.025 -9.985 -5.928 1.00 86.88 235 LEU A O 1
ATOM 1935 N N . ASN A 1 236 ? -13.572 -11.582 -7.436 1.00 86.81 236 ASN A N 1
ATOM 1936 C CA . ASN A 1 236 ? -14.790 -12.352 -7.190 1.00 86.81 236 ASN A CA 1
ATOM 1937 C C . ASN A 1 236 ? -14.825 -12.923 -5.763 1.00 86.81 236 ASN A C 1
ATOM 1939 O O . ASN A 1 236 ? -15.818 -12.750 -5.054 1.00 86.81 236 ASN A O 1
ATOM 1943 N N . LYS A 1 237 ? -13.732 -13.549 -5.302 1.00 89.25 237 LYS A N 1
ATOM 1944 C CA . LYS A 1 237 ? -13.647 -14.085 -3.935 1.00 89.25 237 LYS A CA 1
ATOM 1945 C C . LYS A 1 237 ? -13.802 -12.985 -2.887 1.00 89.25 237 LYS A C 1
ATOM 1947 O O . LYS A 1 237 ? -14.520 -13.178 -1.909 1.00 89.25 237 LYS A O 1
ATOM 1952 N N . ALA A 1 238 ? -13.165 -11.833 -3.083 1.00 89.38 238 ALA A N 1
ATOM 1953 C CA . ALA A 1 238 ? -13.279 -10.704 -2.164 1.00 89.38 238 ALA A CA 1
ATOM 1954 C C . ALA A 1 238 ? -14.698 -10.111 -2.159 1.00 89.38 238 ALA A C 1
ATOM 1956 O O . ALA A 1 238 ? -15.267 -9.891 -1.087 1.00 89.38 238 ALA A O 1
ATOM 1957 N N . TYR A 1 239 ? -15.310 -9.948 -3.337 1.00 89.06 239 TYR A N 1
ATOM 1958 C CA . TYR A 1 239 ? -16.679 -9.454 -3.482 1.00 89.06 239 TYR A CA 1
ATOM 1959 C C . TYR A 1 239 ? -17.698 -10.347 -2.765 1.00 89.06 239 TYR A C 1
ATOM 1961 O O . TYR A 1 239 ? -18.493 -9.854 -1.966 1.00 89.06 239 TYR A O 1
ATOM 1969 N N . GLN A 1 240 ? -17.624 -11.669 -2.961 1.00 89.44 240 GLN A N 1
ATOM 1970 C CA . GLN A 1 240 ? -18.472 -12.647 -2.258 1.00 89.44 240 GLN A CA 1
ATOM 1971 C C . GLN A 1 240 ? -18.328 -12.574 -0.733 1.00 89.44 240 GLN A C 1
ATOM 1973 O O . GLN A 1 240 ? -19.221 -12.970 0.016 1.00 89.44 240 GLN A O 1
ATOM 1978 N N . GLN A 1 241 ? -17.191 -12.068 -0.265 1.00 89.31 241 GLN A N 1
ATOM 1979 C CA . GLN A 1 241 ? -16.859 -11.926 1.141 1.00 89.31 241 GLN A CA 1
ATOM 1980 C C . GLN A 1 241 ? -17.097 -10.514 1.693 1.00 89.31 241 GLN A C 1
ATOM 1982 O O . GLN A 1 241 ? -16.806 -10.288 2.867 1.00 89.31 241 GLN A O 1
ATOM 1987 N N . ASN A 1 242 ? -17.667 -9.602 0.897 1.00 88.88 242 ASN A N 1
ATOM 1988 C CA . ASN A 1 242 ? -17.865 -8.187 1.221 1.00 88.88 242 ASN A CA 1
ATOM 1989 C C . ASN A 1 242 ? -16.568 -7.442 1.597 1.00 88.88 242 ASN A C 1
ATOM 1991 O O . ASN A 1 242 ? -16.581 -6.551 2.446 1.00 88.88 242 ASN A O 1
ATOM 1995 N N . ILE A 1 243 ? -15.452 -7.799 0.960 1.00 88.88 243 ILE A N 1
ATOM 1996 C CA . ILE A 1 243 ? -14.148 -7.159 1.157 1.00 88.88 243 ILE A CA 1
ATOM 1997 C C . ILE A 1 243 ? -13.775 -6.385 -0.107 1.00 88.88 243 ILE A C 1
ATOM 1999 O O . ILE A 1 243 ? -13.830 -6.911 -1.217 1.00 88.88 243 ILE A O 1
ATOM 2003 N N . THR A 1 244 ? -13.368 -5.130 0.063 1.00 89.12 244 THR A N 1
ATOM 2004 C CA . THR A 1 244 ? -12.836 -4.309 -1.027 1.00 89.12 244 THR A CA 1
ATOM 2005 C C . THR A 1 244 ? -11.391 -4.685 -1.331 1.00 89.12 244 THR A C 1
ATOM 2007 O O . THR A 1 244 ? -10.584 -4.873 -0.425 1.00 89.12 244 THR A O 1
ATOM 2010 N N . VAL A 1 245 ? -11.029 -4.719 -2.609 1.00 88.31 245 VAL A N 1
ATOM 2011 C CA . VAL A 1 245 ? -9.662 -5.033 -3.035 1.00 88.31 245 VAL A CA 1
ATOM 2012 C C . VAL A 1 245 ? -8.870 -3.762 -3.313 1.00 88.31 245 VAL A C 1
ATOM 2014 O O . VAL A 1 245 ? -9.351 -2.856 -3.993 1.00 88.31 245 VAL A O 1
ATOM 2017 N N . ASN A 1 246 ? -7.630 -3.722 -2.840 1.00 88.38 246 ASN A N 1
ATOM 2018 C CA . ASN A 1 246 ? -6.602 -2.803 -3.312 1.00 88.38 246 ASN A CA 1
ATOM 2019 C C . ASN A 1 246 ? -5.501 -3.609 -4.013 1.00 88.38 246 ASN A C 1
ATOM 2021 O O . ASN A 1 246 ? -5.220 -4.755 -3.656 1.00 88.38 246 ASN A O 1
ATOM 2025 N N . PHE A 1 247 ? -4.854 -3.012 -5.005 1.00 87.19 247 PHE A N 1
ATOM 2026 C CA . PHE A 1 247 ? -3.730 -3.630 -5.696 1.00 87.19 247 PHE A CA 1
ATOM 2027 C C . PHE A 1 247 ? -2.426 -2.923 -5.360 1.00 87.19 247 PHE A C 1
ATOM 2029 O O . PHE A 1 247 ? -2.333 -1.697 -5.378 1.00 87.19 247 PHE A O 1
ATOM 2036 N N . ILE A 1 248 ? -1.410 -3.714 -5.041 1.00 83.88 248 ILE A N 1
ATOM 2037 C CA . ILE A 1 248 ? -0.066 -3.258 -4.722 1.00 83.88 248 ILE A CA 1
ATOM 2038 C C . ILE A 1 248 ? 0.813 -3.455 -5.947 1.00 83.88 248 ILE A C 1
ATOM 2040 O O . ILE A 1 248 ? 0.805 -4.505 -6.583 1.00 83.88 248 ILE A O 1
ATOM 2044 N N . VAL A 1 249 ? 1.590 -2.425 -6.253 1.00 82.06 249 VAL A N 1
ATOM 2045 C CA . VAL A 1 249 ? 2.542 -2.413 -7.353 1.00 82.06 249 VAL A CA 1
ATOM 2046 C C . VAL A 1 249 ? 3.918 -2.059 -6.785 1.00 82.06 249 VAL A C 1
ATOM 2048 O O . VAL A 1 249 ? 4.263 -0.894 -6.587 1.00 82.06 249 VAL A O 1
ATOM 2051 N N . ASN A 1 250 ? 4.702 -3.082 -6.468 1.00 78.56 250 ASN A N 1
ATOM 2052 C CA . ASN A 1 250 ? 6.076 -3.013 -6.000 1.00 78.56 250 ASN A CA 1
ATOM 2053 C C . ASN A 1 250 ? 7.009 -2.512 -7.101 1.00 78.56 250 ASN A C 1
ATOM 2055 O O . ASN A 1 250 ? 7.462 -3.245 -7.985 1.00 78.56 250 ASN A O 1
ATOM 2059 N N . ARG A 1 251 ? 7.342 -1.225 -7.010 1.00 72.81 251 ARG A N 1
ATOM 2060 C CA . ARG A 1 251 ? 8.152 -0.549 -8.012 1.00 72.81 251 ARG A CA 1
ATOM 2061 C C . ARG A 1 251 ? 9.632 -0.858 -7.868 1.00 72.81 251 ARG A C 1
ATOM 2063 O O . ARG A 1 251 ? 10.348 -0.638 -8.840 1.00 72.81 251 ARG A O 1
ATOM 2070 N N . THR A 1 252 ? 10.102 -1.380 -6.735 1.00 71.06 252 THR A N 1
ATOM 2071 C CA . THR A 1 252 ? 11.526 -1.669 -6.544 1.00 71.06 252 THR A CA 1
ATOM 2072 C C . THR A 1 252 ? 12.075 -2.537 -7.682 1.00 71.06 252 THR A C 1
ATOM 2074 O O . THR A 1 252 ? 13.101 -2.196 -8.266 1.00 71.06 252 THR A O 1
ATOM 2077 N N . HIS A 1 253 ? 11.350 -3.589 -8.080 1.00 66.00 253 HIS A N 1
ATOM 2078 C CA . HIS A 1 253 ? 11.779 -4.518 -9.130 1.00 66.00 253 HIS A CA 1
ATOM 2079 C C . HIS A 1 253 ? 12.094 -3.820 -10.462 1.00 66.00 253 HIS A C 1
ATOM 2081 O O . HIS A 1 253 ? 13.161 -4.015 -11.040 1.00 66.00 253 HIS A O 1
ATOM 2087 N N . TRP A 1 254 ? 11.205 -2.947 -10.929 1.00 70.62 254 TRP A N 1
ATOM 2088 C CA . TRP A 1 254 ? 11.391 -2.285 -12.217 1.00 70.62 254 TRP A CA 1
ATOM 2089 C C . TRP A 1 254 ? 12.353 -1.078 -12.147 1.00 70.62 254 TRP A C 1
ATOM 2091 O O . TRP A 1 254 ? 12.593 -0.431 -13.164 1.00 70.62 254 TRP A O 1
ATOM 2101 N N . ILE A 1 255 ? 12.773 -0.614 -10.948 1.00 71.19 255 ILE A N 1
ATOM 2102 C CA . ILE A 1 255 ? 13.681 0.557 -10.821 1.00 71.19 255 ILE A CA 1
ATOM 2103 C C . ILE A 1 255 ? 15.066 0.042 -11.169 1.00 71.19 255 ILE A C 1
ATOM 2105 O O . ILE A 1 255 ? 15.780 0.654 -11.950 1.00 71.19 255 ILE A O 1
ATOM 2109 N N . LEU A 1 256 ? 15.368 -1.153 -10.667 1.00 66.31 256 LEU A N 1
ATOM 2110 C CA . LEU A 1 256 ? 16.570 -1.912 -10.974 1.00 66.31 256 LEU A CA 1
ATOM 2111 C C . LEU A 1 256 ? 16.670 -2.321 -12.442 1.00 66.31 256 LEU A C 1
ATOM 2113 O O . LEU A 1 256 ? 17.771 -2.532 -12.931 1.00 66.31 256 LEU A O 1
ATOM 2117 N N . SER A 1 257 ? 15.540 -2.465 -13.138 1.00 64.81 257 SER A N 1
ATOM 2118 C CA . SER A 1 257 ? 15.530 -2.891 -14.538 1.00 64.81 257 SER A CA 1
ATOM 2119 C C . SER A 1 257 ? 15.657 -1.740 -15.542 1.00 64.81 257 SER A C 1
ATOM 2121 O O . SER A 1 257 ? 15.701 -2.024 -16.735 1.00 64.81 257 SER A O 1
ATOM 2123 N N . GLU A 1 258 ? 15.618 -0.475 -15.091 1.00 65.00 258 GLU A N 1
ATOM 2124 C CA . GLU A 1 258 ? 15.662 0.756 -15.913 1.00 65.00 258 GLU A CA 1
ATOM 2125 C C . GLU A 1 258 ? 14.701 0.784 -17.122 1.00 65.00 258 GLU A C 1
ATOM 2127 O O . GLU A 1 258 ? 14.849 1.569 -18.056 1.00 65.00 258 GLU A O 1
ATOM 2132 N N . ASN A 1 259 ? 13.667 -0.057 -17.114 1.00 70.75 259 ASN A N 1
ATOM 2133 C CA . ASN A 1 259 ? 12.822 -0.286 -18.280 1.00 70.75 259 ASN A CA 1
ATOM 2134 C C . ASN A 1 259 ? 11.412 0.256 -18.038 1.00 70.75 259 ASN A C 1
ATOM 2136 O O . ASN A 1 259 ? 10.498 -0.464 -17.630 1.00 70.75 259 ASN A O 1
ATOM 2140 N N . SER A 1 260 ? 11.242 1.551 -18.299 1.00 73.56 260 SER A N 1
ATOM 2141 C CA . SER A 1 260 ? 9.952 2.242 -18.193 1.00 73.56 260 SER A CA 1
ATOM 2142 C C . SER A 1 260 ? 8.888 1.675 -19.133 1.00 73.56 260 SER A C 1
ATOM 2144 O O . SER A 1 260 ? 7.707 1.693 -18.792 1.00 73.56 260 SER A O 1
ATOM 2146 N N . GLN A 1 261 ? 9.284 1.109 -20.277 1.00 77.81 261 GLN A N 1
ATOM 2147 C CA . GLN A 1 261 ? 8.348 0.535 -21.244 1.00 77.81 261 GLN A CA 1
ATOM 2148 C C . GLN A 1 261 ? 7.645 -0.711 -20.700 1.00 77.81 261 GLN A C 1
ATOM 2150 O O . GLN A 1 261 ? 6.454 -0.890 -20.946 1.00 77.81 261 GLN A O 1
ATOM 2155 N N . LEU A 1 262 ? 8.342 -1.552 -19.926 1.00 76.75 262 LEU A N 1
ATOM 2156 C CA . LEU A 1 262 ? 7.714 -2.704 -19.269 1.00 76.75 262 LEU A CA 1
ATOM 2157 C C . LEU A 1 262 ? 6.655 -2.268 -18.255 1.00 76.75 262 LEU A C 1
ATOM 2159 O O . LEU A 1 262 ? 5.592 -2.878 -18.181 1.00 76.75 262 LEU A O 1
ATOM 2163 N N . PHE A 1 263 ? 6.913 -1.183 -17.523 1.00 78.31 263 PHE A N 1
ATOM 2164 C CA . PHE A 1 263 ? 5.934 -0.632 -16.592 1.00 78.31 263 PHE A CA 1
ATOM 2165 C C . PHE A 1 263 ? 4.694 -0.089 -17.310 1.00 78.31 263 PHE A C 1
ATOM 2167 O O . PHE A 1 263 ? 3.576 -0.381 -16.898 1.00 78.31 263 PHE A O 1
ATOM 2174 N N . VAL A 1 264 ? 4.874 0.654 -18.407 1.00 80.31 264 VAL A N 1
ATOM 2175 C CA . VAL A 1 264 ? 3.750 1.162 -19.213 1.00 80.31 264 VAL A CA 1
ATOM 2176 C C . VAL A 1 264 ? 2.901 0.008 -19.749 1.00 80.31 264 VAL A C 1
ATOM 2178 O O . VAL A 1 264 ? 1.687 0.014 -19.560 1.00 80.31 264 VAL A O 1
ATOM 2181 N N . ARG A 1 265 ? 3.531 -1.027 -20.321 1.00 79.75 265 ARG A N 1
ATOM 2182 C CA . ARG A 1 265 ? 2.825 -2.225 -20.810 1.00 79.75 265 ARG A CA 1
ATOM 2183 C C . ARG A 1 265 ? 2.057 -2.943 -19.705 1.00 79.75 265 ARG A C 1
ATOM 2185 O O . ARG A 1 265 ? 0.925 -3.367 -19.920 1.00 79.75 265 ARG A O 1
ATOM 2192 N N . PHE A 1 266 ? 2.651 -3.059 -18.517 1.00 79.94 266 PHE A N 1
ATOM 2193 C CA . PHE A 1 266 ? 1.960 -3.600 -17.349 1.00 79.94 266 PHE A CA 1
ATOM 2194 C C . PHE A 1 266 ? 0.686 -2.801 -17.033 1.00 79.94 266 PHE A C 1
ATOM 2196 O O . PHE A 1 266 ? -0.365 -3.404 -16.834 1.00 79.94 266 PHE A O 1
ATOM 2203 N N . LEU A 1 267 ? 0.746 -1.464 -17.041 1.00 80.12 267 LEU A N 1
ATOM 2204 C CA . LEU A 1 267 ? -0.420 -0.616 -16.769 1.00 80.12 267 LEU A CA 1
ATOM 2205 C C . LEU A 1 267 ? -1.519 -0.741 -17.833 1.00 80.12 267 LEU A C 1
ATOM 2207 O O . LEU A 1 267 ? -2.701 -0.753 -17.489 1.00 80.12 267 LEU A O 1
ATOM 2211 N N . GLU A 1 268 ? -1.147 -0.872 -19.106 1.00 80.94 268 GLU A N 1
ATOM 2212 C CA . GLU A 1 268 ? -2.091 -1.111 -20.206 1.00 80.94 268 GLU A CA 1
ATOM 2213 C C . GLU A 1 268 ? -2.797 -2.467 -20.060 1.00 80.94 268 GLU A C 1
ATOM 2215 O O . GLU A 1 268 ? -4.024 -2.545 -20.140 1.00 80.94 268 GLU A O 1
ATOM 2220 N N . MET A 1 269 ? -2.046 -3.535 -19.774 1.00 79.81 269 MET A N 1
ATOM 2221 C CA . MET A 1 269 ? -2.621 -4.862 -19.520 1.00 79.81 269 MET A CA 1
ATOM 2222 C C . MET A 1 269 ? -3.510 -4.870 -18.274 1.00 79.81 269 MET A C 1
ATOM 2224 O O . MET A 1 269 ? -4.594 -5.448 -18.279 1.00 79.81 269 MET A O 1
ATOM 2228 N N . PHE A 1 270 ? -3.072 -4.196 -17.212 1.00 79.62 270 PHE A N 1
ATOM 2229 C CA . PHE A 1 270 ? -3.832 -4.068 -15.977 1.00 79.62 270 PHE A CA 1
ATOM 2230 C C . PHE A 1 270 ? -5.179 -3.378 -16.225 1.00 79.62 270 PHE A C 1
ATOM 2232 O O . PHE A 1 270 ? -6.202 -3.836 -15.716 1.00 79.62 270 PHE A O 1
ATOM 2239 N N . LYS A 1 271 ? -5.202 -2.338 -17.074 1.00 79.56 271 LYS A N 1
ATOM 2240 C CA . LYS A 1 271 ? -6.444 -1.693 -17.521 1.00 79.56 271 LYS A CA 1
ATOM 2241 C C . LYS A 1 271 ? -7.375 -2.658 -18.219 1.00 79.56 271 LYS A C 1
ATOM 2243 O O . LYS A 1 271 ? -8.526 -2.780 -17.816 1.00 79.56 271 LYS A O 1
ATOM 2248 N N . MET A 1 272 ? -6.858 -3.340 -19.234 1.00 81.19 272 MET A N 1
ATOM 2249 C CA . MET A 1 272 ? -7.624 -4.307 -20.011 1.00 81.19 272 MET A CA 1
ATOM 2250 C C . MET A 1 272 ? -8.272 -5.358 -19.104 1.00 81.19 272 MET A C 1
ATOM 2252 O O . MET A 1 272 ? -9.444 -5.686 -19.279 1.00 81.19 272 MET A O 1
ATOM 2256 N N . CYS A 1 273 ? -7.541 -5.842 -18.099 1.00 79.31 273 CYS A N 1
ATOM 2257 C CA . CYS A 1 273 ? -8.095 -6.790 -17.147 1.00 79.31 273 CYS A CA 1
ATOM 2258 C C . CYS A 1 273 ? -9.204 -6.194 -16.289 1.00 79.31 273 CYS A C 1
ATOM 2260 O O . CYS A 1 273 ? -10.256 -6.808 -16.173 1.00 79.31 273 CYS A O 1
ATOM 2262 N N . ILE A 1 274 ? -9.017 -5.007 -15.717 1.00 77.19 274 ILE A N 1
ATOM 2263 C CA . ILE A 1 274 ? -10.053 -4.381 -14.883 1.00 77.19 274 ILE A CA 1
ATOM 2264 C C . ILE A 1 274 ? -11.328 -4.106 -15.689 1.00 77.19 274 ILE A C 1
ATOM 2266 O O . ILE A 1 274 ? -12.421 -4.401 -15.212 1.00 77.19 274 ILE A O 1
ATOM 2270 N N . ASP A 1 275 ? -11.194 -3.645 -16.932 1.00 77.62 275 ASP A N 1
ATOM 2271 C CA . ASP A 1 275 ? -12.336 -3.383 -17.815 1.00 77.62 275 ASP A CA 1
ATOM 2272 C C . ASP A 1 275 ? -13.139 -4.632 -18.140 1.00 77.62 275 ASP A C 1
ATOM 2274 O O . ASP A 1 275 ? -14.362 -4.569 -18.251 1.00 77.62 275 ASP A O 1
ATOM 2278 N N . SER A 1 276 ? -12.466 -5.778 -18.259 1.00 75.62 276 SER A N 1
ATOM 2279 C CA . SER A 1 276 ? -13.146 -7.052 -18.493 1.00 75.62 276 SER A CA 1
ATOM 2280 C C . SER A 1 276 ? -14.079 -7.451 -17.3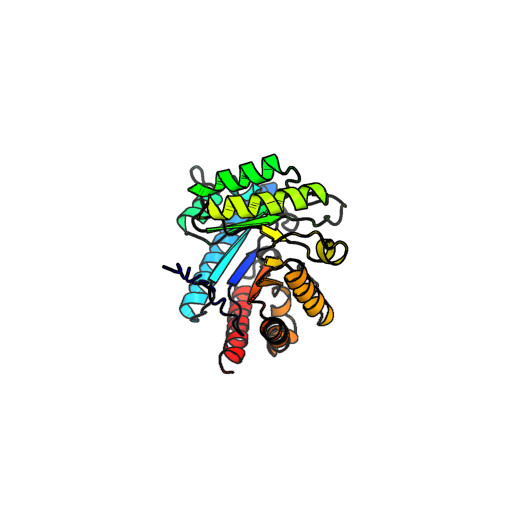42 1.00 75.62 276 SER A C 1
ATOM 2282 O O . SER A 1 276 ? -15.010 -8.222 -17.562 1.00 75.62 276 SER A O 1
ATOM 2284 N N . PHE A 1 277 ? -13.866 -6.894 -16.144 1.00 70.38 277 PHE A N 1
ATOM 2285 C CA . PHE A 1 277 ? -14.676 -7.155 -14.954 1.00 70.38 277 PHE A CA 1
ATOM 2286 C C . PHE A 1 277 ? -15.712 -6.060 -14.659 1.00 70.38 277 PHE A C 1
ATOM 2288 O O . PHE A 1 277 ? -16.699 -6.356 -14.000 1.00 70.38 277 PHE A O 1
ATOM 2295 N N . GLU A 1 278 ? -15.558 -4.825 -15.163 1.00 60.28 278 GLU A N 1
ATOM 2296 C CA . GLU A 1 278 ? -16.593 -3.773 -15.030 1.00 60.28 278 GLU A CA 1
ATOM 2297 C C . GLU A 1 278 ? -17.858 -4.049 -15.876 1.00 60.28 278 GLU A C 1
ATOM 2299 O O . GLU A 1 278 ? -18.866 -3.359 -15.721 1.00 60.28 278 GLU A O 1
ATOM 2304 N N . LEU A 1 279 ? -17.811 -5.031 -16.783 1.00 45.72 279 LEU A N 1
ATOM 2305 C CA . LEU A 1 279 ? -18.891 -5.375 -17.719 1.00 45.72 279 LEU A CA 1
ATOM 2306 C C . LEU A 1 279 ? -19.867 -6.456 -17.205 1.00 45.72 279 LEU A C 1
ATOM 2308 O O . LEU A 1 279 ? -20.742 -6.876 -17.966 1.00 45.72 279 LEU A O 1
ATOM 2312 N N . ILE A 1 280 ? -19.728 -6.903 -15.952 1.00 42.03 280 ILE A N 1
ATOM 2313 C CA . ILE A 1 280 ? -20.609 -7.878 -15.275 1.00 42.03 280 ILE A CA 1
ATOM 2314 C C . ILE A 1 280 ? -21.328 -7.180 -14.116 1.00 42.03 280 ILE A C 1
ATOM 2316 O O . ILE A 1 280 ? -22.541 -7.444 -13.944 1.00 42.03 280 ILE A O 1
#